Protein AF-S7WSN1-F1 (afdb_monomer)

Sequence (176 aa):
MKRSNEITLNNLNREDARIRGQLYSAPTKQKQLRGIERQQSIKESLYLYLLEKREESAITLGMFTSNAKVIDHAYSSFRPVSPNKMITYLASLLLGLMIPISFIYIKDLLDTKIYDKDDLLEVLNIPYIGDIPLTSKKTELISKVDYSPKAEAFRIIRSNIDFVLKKNDSKTKIFL

Seco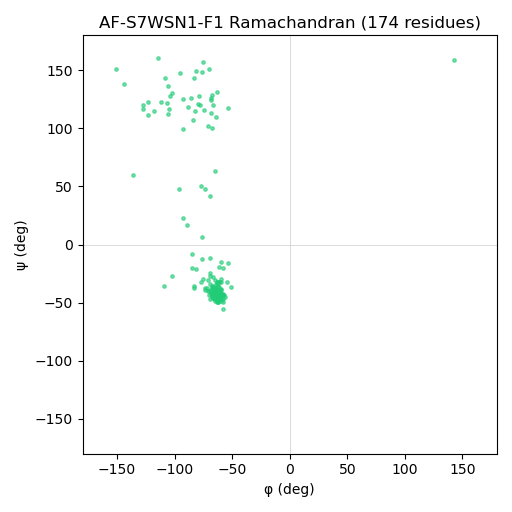ndary structure (DSSP, 8-state):
-HHHHHHHHHHHHHHHHHHHHHHHHHHHHHHHHHHHHHHHHHHHHHHHHHHHHHHHHHHHHHT---SS--SS-----SS-SS--HHHHHHHHHHHHHHHHHHHHHHHHHT-----SHHHHHHH------------SS------TT---HHHHHHHHHHHHHHHHHTTS--------

Organism: NCBI:txid641526

Mean predicted aligned error: 18.89 Å

Foldseek 3Di:
DVVVVVVVVVVVVVVVVVVVVVVVCVVVVVVVVVVVVVVVVVVVVVVVVVVVVVVVVVVVVVPPPPPDDCPDDDDDDPDDPDDPVVVVVVVCVVVVVCVVVVVVVVVVVPDPDDDDPVSVCVVDVDDDLFDADDDPDPPPDDDPDDPDSRVVRVVSSVVSVVVVCVVPVDPDDDDD

Structure (mmCIF, N/CA/C/O backbone):
data_AF-S7WSN1-F1
#
_entry.id   AF-S7WSN1-F1
#
loop_
_atom_site.group_PDB
_atom_site.id
_atom_site.type_symbol
_atom_site.label_atom_id
_atom_site.label_alt_id
_atom_site.label_comp_id
_atom_site.label_asym_id
_atom_site.label_entity_id
_atom_site.label_seq_id
_atom_site.pdbx_PDB_ins_code
_atom_site.Cartn_x
_atom_site.Cartn_y
_atom_site.Cartn_z
_atom_site.occupancy
_atom_site.B_iso_or_equiv
_atom_site.auth_seq_id
_atom_site.auth_comp_id
_atom_site.auth_asym_id
_atom_site.auth_atom_id
_atom_site.pdbx_PDB_model_num
ATOM 1 N N . MET A 1 1 ? 66.864 -5.935 -114.326 1.00 61.56 1 MET A N 1
ATOM 2 C CA . MET A 1 1 ? 65.562 -5.462 -113.796 1.00 61.56 1 MET A CA 1
ATOM 3 C C . MET A 1 1 ? 64.758 -6.528 -113.041 1.00 61.56 1 MET A C 1
ATOM 5 O O . MET A 1 1 ? 64.187 -6.179 -112.021 1.00 61.56 1 MET A O 1
ATOM 9 N N . LYS A 1 2 ? 64.760 -7.818 -113.429 1.00 64.88 2 LYS A N 1
ATOM 10 C CA . LYS A 1 2 ? 63.999 -8.879 -112.720 1.00 64.88 2 LYS A CA 1
ATOM 11 C C . LYS A 1 2 ? 64.351 -9.052 -111.224 1.00 64.88 2 LYS A C 1
ATOM 13 O O . LYS A 1 2 ? 63.451 -9.065 -110.397 1.00 64.88 2 LYS A O 1
ATOM 18 N N . ARG A 1 3 ? 65.643 -9.033 -110.861 1.00 67.19 3 ARG A N 1
ATOM 19 C CA . ARG A 1 3 ? 66.106 -9.171 -109.459 1.00 67.19 3 ARG A CA 1
ATOM 20 C C . ARG A 1 3 ? 65.625 -8.064 -108.506 1.00 67.19 3 ARG A C 1
ATOM 22 O O . ARG A 1 3 ? 65.413 -8.328 -107.332 1.00 67.19 3 ARG A O 1
ATOM 29 N N . SER A 1 4 ? 65.443 -6.830 -108.988 1.00 75.94 4 SER A N 1
ATOM 30 C CA . SER A 1 4 ? 64.967 -5.722 -108.141 1.00 75.94 4 SER A CA 1
ATOM 31 C C . SER A 1 4 ? 63.498 -5.899 -107.771 1.00 75.94 4 SER A C 1
ATOM 33 O O . SER A 1 4 ? 63.124 -5.670 -106.628 1.00 75.94 4 SER A O 1
ATOM 35 N N . ASN A 1 5 ? 62.680 -6.364 -108.718 1.00 79.50 5 ASN A N 1
ATOM 36 C CA . ASN A 1 5 ? 61.266 -6.636 -108.471 1.00 79.50 5 ASN A CA 1
ATOM 37 C C . ASN A 1 5 ? 61.089 -7.813 -107.504 1.00 79.50 5 ASN A C 1
ATOM 39 O O . ASN A 1 5 ? 60.213 -7.766 -106.650 1.00 79.50 5 ASN A O 1
ATOM 43 N N . GLU A 1 6 ? 61.955 -8.827 -107.580 1.00 81.31 6 GLU A N 1
ATOM 44 C CA . GLU A 1 6 ? 61.969 -9.959 -106.641 1.00 81.31 6 GLU A CA 1
ATOM 45 C C . GLU A 1 6 ? 62.330 -9.536 -105.209 1.00 81.31 6 GLU A C 1
ATOM 47 O O . GLU A 1 6 ? 61.726 -10.020 -104.253 1.00 81.31 6 GLU A O 1
ATOM 52 N N . ILE A 1 7 ? 63.280 -8.609 -105.040 1.00 82.81 7 ILE A N 1
ATOM 53 C CA . ILE A 1 7 ? 63.639 -8.068 -103.720 1.00 82.81 7 ILE A CA 1
ATOM 54 C C . ILE A 1 7 ? 62.482 -7.243 -103.146 1.00 82.81 7 ILE A C 1
ATOM 56 O O . ILE A 1 7 ? 62.123 -7.428 -101.983 1.00 82.81 7 ILE A O 1
ATOM 60 N N . THR A 1 8 ? 61.858 -6.382 -103.955 1.00 85.19 8 THR A N 1
ATOM 61 C CA . THR A 1 8 ? 60.687 -5.594 -103.539 1.00 85.19 8 THR A CA 1
ATOM 62 C C . THR A 1 8 ? 59.517 -6.497 -103.151 1.00 85.19 8 THR A C 1
ATOM 64 O O . THR A 1 8 ? 58.920 -6.295 -102.096 1.00 85.19 8 THR A O 1
ATOM 67 N N . LEU A 1 9 ? 59.239 -7.541 -103.940 1.00 84.38 9 LEU A N 1
ATOM 68 C CA . LEU A 1 9 ? 58.199 -8.529 -103.646 1.00 84.38 9 LEU A CA 1
ATOM 69 C C . LEU A 1 9 ? 58.490 -9.289 -102.343 1.00 84.38 9 LEU A C 1
ATOM 71 O O . LEU A 1 9 ? 57.601 -9.468 -101.517 1.00 84.38 9 LEU A O 1
ATOM 75 N N . ASN A 1 10 ? 59.743 -9.693 -102.118 1.00 86.69 10 ASN A N 1
ATOM 76 C CA . ASN A 1 10 ? 60.139 -10.355 -100.875 1.00 86.69 10 ASN A CA 1
ATOM 77 C C . ASN A 1 10 ? 60.030 -9.436 -99.653 1.00 86.69 10 ASN A C 1
ATOM 79 O O . ASN A 1 10 ? 59.626 -9.897 -98.586 1.00 86.69 10 ASN A O 1
ATOM 83 N N . ASN A 1 11 ? 60.354 -8.149 -99.788 1.00 87.19 11 ASN A N 1
ATOM 84 C CA . ASN A 1 11 ? 60.185 -7.180 -98.705 1.00 87.19 11 ASN A CA 1
ATOM 85 C C . ASN A 1 11 ? 58.702 -6.935 -98.394 1.00 87.19 11 ASN A C 1
ATOM 87 O O . ASN A 1 11 ? 58.325 -6.995 -97.226 1.00 87.19 11 ASN A O 1
ATOM 91 N N . LEU A 1 12 ? 57.856 -6.780 -99.418 1.00 86.69 12 LEU A N 1
ATOM 92 C CA . LEU A 1 12 ? 56.397 -6.687 -99.269 1.00 86.69 12 LEU A CA 1
ATOM 93 C C . LEU A 1 12 ? 55.809 -7.932 -98.597 1.00 86.69 12 LEU A C 1
ATOM 95 O O . LEU A 1 12 ? 55.015 -7.805 -97.673 1.00 86.69 12 LEU A O 1
ATOM 99 N N . ASN A 1 13 ? 56.244 -9.130 -98.990 1.00 88.00 13 ASN A N 1
ATOM 100 C CA . ASN A 1 13 ? 55.787 -10.379 -98.374 1.00 88.00 13 ASN A CA 1
ATOM 101 C C . ASN A 1 13 ? 56.229 -10.503 -96.907 1.00 88.00 13 ASN A C 1
ATOM 103 O O . ASN A 1 13 ? 55.469 -10.989 -96.071 1.00 88.00 13 ASN A O 1
ATOM 107 N N . ARG A 1 14 ? 57.443 -10.048 -96.566 1.00 87.56 14 ARG A N 1
ATOM 108 C CA . ARG A 1 14 ? 57.916 -9.991 -95.170 1.00 87.56 14 ARG A CA 1
ATOM 109 C C . ARG A 1 14 ? 57.123 -8.981 -94.343 1.00 87.56 14 ARG A C 1
ATOM 111 O O . ARG A 1 14 ? 56.831 -9.237 -93.176 1.00 87.56 14 ARG A O 1
ATOM 118 N N . GLU A 1 15 ? 56.776 -7.849 -94.938 1.00 85.12 15 GLU A N 1
ATOM 119 C CA . GLU A 1 15 ? 55.987 -6.797 -94.305 1.00 85.12 15 GLU A CA 1
ATOM 120 C C . GLU A 1 15 ? 54.529 -7.227 -94.092 1.00 85.12 15 GLU A C 1
ATOM 122 O O . GLU A 1 15 ? 54.018 -7.081 -92.981 1.00 85.12 15 GLU A O 1
ATOM 127 N N . ASP A 1 16 ? 53.910 -7.873 -95.083 1.00 85.06 16 ASP A N 1
ATOM 128 C CA . ASP A 1 16 ? 52.573 -8.471 -94.983 1.00 85.06 16 ASP A CA 1
ATOM 129 C C . ASP A 1 16 ? 52.542 -9.591 -93.929 1.00 85.06 16 ASP A C 1
ATOM 131 O O . ASP A 1 16 ? 51.658 -9.620 -93.074 1.00 85.06 16 ASP A O 1
ATOM 135 N N . ALA A 1 17 ? 53.558 -10.462 -93.886 1.00 82.75 17 ALA A N 1
ATOM 136 C CA . ALA A 1 17 ? 53.671 -11.495 -92.853 1.00 82.75 17 ALA A CA 1
ATOM 137 C C . ALA A 1 17 ? 53.810 -10.905 -91.434 1.00 82.75 17 ALA A C 1
ATOM 139 O O . ALA A 1 17 ? 53.193 -11.404 -90.489 1.00 82.75 17 ALA A O 1
ATOM 140 N N . ARG A 1 18 ? 54.572 -9.814 -91.276 1.00 82.94 18 ARG A N 1
ATOM 141 C CA . ARG A 1 18 ? 54.713 -9.087 -90.002 1.00 82.94 18 ARG A CA 1
ATOM 142 C C . ARG A 1 18 ? 53.394 -8.440 -89.569 1.00 82.94 18 ARG A C 1
ATOM 144 O O . ARG A 1 18 ? 53.024 -8.560 -88.400 1.00 82.94 18 ARG A O 1
ATOM 151 N N . ILE A 1 19 ? 52.677 -7.798 -90.494 1.00 80.88 19 ILE A N 1
ATOM 152 C CA . ILE A 1 19 ? 51.371 -7.170 -90.230 1.00 80.88 19 ILE A CA 1
ATOM 153 C C . ILE A 1 19 ? 50.327 -8.234 -89.878 1.00 80.88 19 ILE A C 1
ATOM 155 O O . ILE A 1 19 ? 49.622 -8.092 -88.878 1.00 80.88 19 ILE A O 1
ATOM 159 N N . ARG A 1 20 ? 50.274 -9.348 -90.621 1.00 75.62 20 ARG A N 1
ATOM 160 C CA . ARG A 1 20 ? 49.402 -10.490 -90.300 1.00 75.62 20 ARG A CA 1
ATOM 161 C C . ARG A 1 20 ? 49.710 -11.053 -88.912 1.00 75.62 20 ARG A C 1
ATOM 163 O O . ARG A 1 20 ? 48.784 -11.280 -88.141 1.00 75.62 20 ARG A O 1
ATOM 170 N N . GLY A 1 21 ? 50.986 -11.191 -88.545 1.00 75.62 21 GLY A N 1
ATOM 171 C CA . GLY A 1 21 ? 51.402 -11.602 -87.197 1.00 75.62 21 GLY A CA 1
ATOM 172 C C . GLY A 1 21 ? 50.893 -10.671 -86.087 1.00 75.62 21 GLY A C 1
ATOM 173 O O . GLY A 1 21 ? 50.391 -11.137 -85.062 1.00 75.62 21 GLY A O 1
ATOM 174 N N . GLN A 1 22 ? 50.947 -9.353 -86.303 1.00 72.00 22 GLN A N 1
ATOM 175 C CA . GLN A 1 22 ? 50.389 -8.364 -85.372 1.00 72.00 22 GLN A CA 1
ATOM 176 C C . GLN A 1 22 ? 48.854 -8.425 -85.308 1.00 72.00 22 GLN A C 1
ATOM 178 O O . GLN A 1 22 ? 48.297 -8.353 -84.207 1.00 72.00 22 GLN A O 1
ATOM 183 N N . LEU A 1 23 ? 48.185 -8.646 -86.446 1.00 74.00 23 LEU A N 1
ATOM 184 C CA . LEU A 1 23 ? 46.731 -8.796 -86.554 1.00 74.00 23 LEU A CA 1
ATOM 185 C C . LEU A 1 23 ? 46.210 -10.010 -85.771 1.00 74.00 23 LEU A C 1
ATOM 187 O O . LEU A 1 23 ? 45.169 -9.905 -85.132 1.00 74.00 23 LEU A O 1
ATOM 191 N N . TYR A 1 24 ? 46.952 -11.121 -85.722 1.00 73.50 24 TYR A N 1
ATOM 192 C CA . TYR A 1 24 ? 46.582 -12.278 -84.892 1.00 73.50 24 TYR A CA 1
ATOM 193 C C . TYR A 1 24 ? 46.712 -12.011 -83.380 1.00 73.50 24 TYR A C 1
ATOM 195 O O . TYR A 1 24 ? 45.982 -12.600 -82.584 1.00 73.50 24 TYR A O 1
ATOM 203 N N . SER A 1 25 ? 47.600 -11.100 -82.961 1.00 75.25 25 SER A N 1
ATOM 204 C CA . SER A 1 25 ? 47.786 -10.743 -81.541 1.00 75.25 25 SER A CA 1
ATOM 205 C C . SER A 1 25 ? 46.811 -9.666 -81.030 1.00 75.25 25 SER A C 1
ATOM 207 O O . SER A 1 25 ? 46.591 -9.550 -79.820 1.00 75.25 25 SER A O 1
ATOM 209 N N . ALA A 1 26 ? 46.206 -8.887 -81.935 1.00 83.62 26 ALA A N 1
ATOM 210 C CA . ALA A 1 26 ? 45.307 -7.782 -81.598 1.00 83.62 26 ALA A CA 1
ATOM 211 C C . ALA A 1 26 ? 43.983 -8.229 -80.927 1.00 83.62 26 ALA A C 1
ATOM 213 O O . ALA A 1 26 ? 43.640 -7.649 -79.893 1.00 83.62 26 ALA A O 1
ATOM 214 N N . PRO A 1 27 ? 43.278 -9.288 -81.385 1.00 86.69 27 PRO A N 1
ATOM 215 C CA . PRO A 1 27 ? 42.075 -9.799 -80.719 1.00 86.69 27 PRO A CA 1
ATOM 216 C C . PRO A 1 27 ? 42.326 -10.250 -79.277 1.00 86.69 27 PRO A C 1
ATOM 218 O O . PRO A 1 27 ? 41.501 -10.006 -78.394 1.00 86.69 27 PRO A O 1
ATOM 221 N N . THR A 1 28 ? 43.481 -10.872 -79.016 1.00 84.31 28 THR A N 1
ATOM 222 C CA . THR A 1 28 ? 43.877 -11.328 -77.675 1.00 84.31 28 THR A CA 1
ATOM 223 C C . THR A 1 28 ? 44.097 -10.145 -76.737 1.00 84.31 28 THR A C 1
ATOM 225 O O . THR A 1 28 ? 43.554 -10.139 -75.631 1.00 84.31 28 THR A O 1
ATOM 228 N N . LYS A 1 29 ? 44.803 -9.103 -77.200 1.00 85.81 29 LYS A N 1
ATOM 229 C CA . LYS A 1 29 ? 44.980 -7.854 -76.442 1.00 85.81 29 LYS A CA 1
ATOM 230 C C .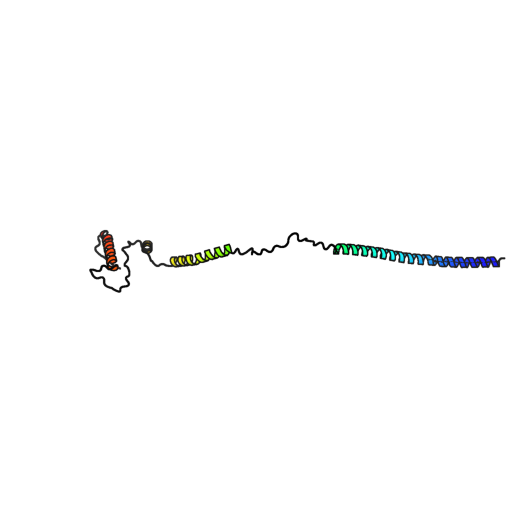 LYS A 1 29 ? 43.645 -7.147 -76.193 1.00 85.81 29 LYS A C 1
ATOM 232 O O . LYS A 1 29 ? 43.371 -6.761 -75.064 1.00 85.81 29 LYS A O 1
ATOM 237 N N . GLN A 1 30 ? 42.763 -7.060 -77.192 1.00 86.81 30 GLN A N 1
ATOM 238 C CA . GLN A 1 30 ? 41.430 -6.462 -77.037 1.00 86.81 30 GLN A CA 1
ATOM 239 C C . GLN A 1 30 ? 40.531 -7.259 -76.075 1.00 86.81 30 GLN A C 1
ATOM 241 O O . GLN A 1 30 ? 39.728 -6.687 -75.340 1.00 86.81 30 GLN A O 1
ATOM 246 N N . LYS A 1 31 ? 40.639 -8.593 -76.051 1.00 89.81 31 LYS A N 1
ATOM 247 C CA . LYS A 1 31 ? 39.925 -9.440 -75.082 1.00 89.81 31 LYS A CA 1
ATOM 248 C C . LYS A 1 31 ? 40.431 -9.207 -73.656 1.00 89.81 31 LYS A C 1
ATOM 250 O O . LYS A 1 31 ? 39.612 -9.101 -72.747 1.00 89.81 31 LYS A O 1
ATOM 255 N N . GLN A 1 32 ? 41.747 -9.117 -73.471 1.00 89.19 32 GLN A N 1
ATOM 256 C CA . GLN A 1 32 ? 42.357 -8.819 -72.172 1.00 89.19 32 GLN A CA 1
ATOM 257 C C . GLN A 1 32 ? 41.977 -7.417 -71.682 1.00 89.19 32 GLN A C 1
ATOM 259 O O . GLN A 1 32 ? 41.516 -7.290 -70.551 1.00 89.19 32 GLN A O 1
ATOM 264 N N . LEU A 1 33 ? 42.069 -6.398 -72.545 1.00 93.75 33 LEU A N 1
ATOM 265 C CA . LEU A 1 33 ? 41.658 -5.024 -72.234 1.00 93.75 33 LEU A CA 1
ATOM 266 C C . LEU A 1 33 ? 40.185 -4.949 -71.822 1.00 93.75 33 LEU A C 1
ATOM 268 O O . LEU A 1 33 ? 39.896 -4.421 -70.758 1.00 93.75 33 LEU A O 1
ATOM 272 N N . ARG A 1 34 ? 39.269 -5.594 -72.557 1.00 94.56 34 ARG A N 1
ATOM 273 C CA . ARG A 1 34 ? 37.849 -5.675 -72.155 1.00 94.56 34 ARG A CA 1
ATOM 274 C C . ARG A 1 34 ? 37.636 -6.355 -70.800 1.00 94.56 34 ARG A C 1
ATOM 276 O O . ARG A 1 34 ? 36.695 -6.033 -70.080 1.00 94.56 34 ARG A O 1
ATOM 283 N N . GLY A 1 35 ? 38.481 -7.328 -70.454 1.00 94.75 35 GLY A N 1
ATOM 284 C CA . GLY A 1 35 ? 38.470 -7.953 -69.131 1.00 94.75 35 GLY A CA 1
ATOM 285 C C . GLY A 1 35 ? 38.871 -6.971 -68.029 1.00 94.75 35 GLY A C 1
ATOM 286 O O . GLY A 1 35 ? 38.199 -6.905 -67.001 1.00 94.75 35 GLY A O 1
ATOM 287 N N . ILE A 1 36 ? 39.920 -6.184 -68.275 1.00 94.88 36 ILE A N 1
ATOM 288 C CA . ILE A 1 36 ? 40.405 -5.138 -67.366 1.00 94.88 36 ILE A CA 1
ATOM 289 C C . ILE A 1 36 ? 39.362 -4.023 -67.223 1.00 94.88 36 ILE A C 1
ATOM 291 O O . ILE A 1 36 ? 39.023 -3.671 -66.099 1.00 94.88 36 ILE A O 1
ATOM 295 N N . GLU A 1 37 ? 38.790 -3.535 -68.326 1.00 96.19 37 GLU A N 1
ATOM 296 C CA . GLU A 1 37 ? 37.727 -2.517 -68.332 1.00 96.19 37 GLU A CA 1
ATOM 297 C C . GLU A 1 37 ? 36.513 -2.966 -67.514 1.00 96.19 37 GLU A C 1
ATOM 299 O O . GLU A 1 37 ? 35.993 -2.213 -66.691 1.00 96.19 37 GLU A O 1
ATOM 304 N N . ARG A 1 38 ? 36.092 -4.229 -67.664 1.00 96.62 38 ARG A N 1
ATOM 305 C CA . ARG A 1 38 ? 35.005 -4.788 -66.851 1.00 96.62 38 ARG A CA 1
ATOM 306 C C . ARG A 1 38 ? 35.365 -4.810 -65.366 1.00 96.62 38 ARG A C 1
ATOM 308 O O . ARG A 1 38 ? 34.543 -4.436 -64.536 1.00 96.62 38 ARG A O 1
ATOM 315 N N . GLN A 1 39 ? 36.573 -5.256 -65.020 1.00 96.69 39 GLN A N 1
ATOM 316 C CA . GLN A 1 39 ? 37.025 -5.275 -63.626 1.00 96.69 39 GLN A CA 1
ATOM 317 C C . GLN A 1 39 ? 37.130 -3.865 -63.038 1.00 96.69 39 GLN A C 1
ATOM 319 O O . GLN A 1 39 ? 36.783 -3.674 -61.874 1.00 96.69 39 GLN A O 1
ATOM 324 N N . GLN A 1 40 ? 37.584 -2.891 -63.824 1.00 97.00 40 GLN A N 1
ATOM 325 C CA . GLN A 1 40 ? 37.634 -1.487 -63.433 1.00 97.00 40 GLN A CA 1
ATOM 326 C C . GLN A 1 40 ? 36.226 -0.948 -63.168 1.00 97.00 40 GLN A C 1
ATOM 328 O O . GLN A 1 40 ? 35.986 -0.425 -62.085 1.00 97.00 40 GLN A O 1
ATOM 333 N N . SER A 1 41 ? 35.288 -1.169 -64.093 1.00 97.06 41 SER A N 1
ATOM 334 C CA . SER A 1 41 ? 33.894 -0.735 -63.952 1.00 97.06 41 SER A CA 1
ATOM 335 C C . SER A 1 41 ? 33.214 -1.337 -62.716 1.00 97.06 41 SER A C 1
ATOM 337 O O . SER A 1 41 ? 32.579 -0.616 -61.949 1.00 97.06 41 SER A O 1
ATOM 339 N N . ILE A 1 42 ? 33.411 -2.635 -62.450 1.00 97.94 42 ILE A N 1
ATOM 340 C CA . ILE A 1 42 ? 32.870 -3.285 -61.245 1.00 97.94 42 ILE A CA 1
ATOM 341 C C . ILE A 1 42 ? 33.451 -2.644 -59.982 1.00 97.94 42 ILE A C 1
ATOM 343 O O . ILE A 1 42 ? 32.704 -2.325 -59.059 1.00 97.94 42 ILE A O 1
ATOM 347 N N . LYS A 1 43 ? 34.769 -2.425 -59.936 1.00 97.38 43 LYS A N 1
ATOM 348 C CA . LYS A 1 43 ? 35.428 -1.807 -58.776 1.00 97.38 43 LYS A CA 1
ATOM 349 C C . LYS A 1 43 ? 34.945 -0.383 -58.536 1.00 97.38 43 LYS A C 1
ATOM 351 O O . LYS A 1 43 ? 34.701 -0.033 -57.388 1.00 97.38 43 LYS A O 1
ATOM 356 N N . GLU A 1 44 ? 34.789 0.406 -59.592 1.00 97.38 44 GLU A N 1
ATOM 357 C CA . GLU A 1 44 ? 34.259 1.766 -59.506 1.00 97.38 44 GLU A CA 1
ATOM 358 C C . GLU A 1 44 ? 32.818 1.765 -58.987 1.00 97.38 44 GLU A C 1
ATOM 360 O O . GLU A 1 44 ? 32.527 2.442 -58.003 1.00 97.38 44 GLU A O 1
ATOM 365 N N . SER A 1 45 ? 31.941 0.924 -59.551 1.00 97.12 45 SER A N 1
ATOM 366 C CA . SER A 1 45 ? 30.558 0.801 -59.070 1.00 97.12 45 SER A CA 1
ATOM 367 C C . SER A 1 45 ? 30.476 0.342 -57.611 1.00 97.12 45 SER A C 1
ATOM 369 O O . SER A 1 45 ? 29.673 0.865 -56.844 1.00 97.12 45 SER A O 1
ATOM 371 N N . LEU A 1 46 ? 31.341 -0.591 -57.199 1.00 97.88 46 LEU A N 1
ATOM 372 C CA . LEU A 1 46 ? 31.395 -1.081 -55.826 1.00 97.88 46 LEU A CA 1
ATOM 373 C C . LEU A 1 46 ? 31.908 0.004 -54.881 1.00 97.88 46 LEU A C 1
ATOM 375 O O . LEU A 1 46 ? 31.364 0.169 -53.795 1.00 97.88 46 LEU A O 1
ATOM 379 N N . TYR A 1 47 ? 32.939 0.746 -55.284 1.00 98.06 47 TYR A N 1
ATOM 380 C CA . TYR A 1 47 ? 33.470 1.855 -54.501 1.00 98.06 47 TYR A CA 1
ATOM 381 C C . TYR A 1 47 ? 32.400 2.920 -54.259 1.00 98.06 47 TYR A C 1
ATOM 383 O O . TYR A 1 47 ? 32.187 3.314 -53.114 1.00 98.06 47 TYR A O 1
ATOM 391 N N . LEU A 1 48 ? 31.691 3.330 -55.314 1.00 97.75 48 LEU A N 1
ATOM 392 C CA . LEU A 1 48 ? 30.607 4.306 -55.216 1.00 97.75 48 LEU A CA 1
ATOM 393 C C . LEU A 1 48 ? 29.463 3.795 -54.334 1.00 97.75 48 LEU A C 1
ATOM 395 O O . LEU A 1 48 ? 29.025 4.514 -53.442 1.00 97.75 48 LEU A O 1
ATOM 399 N N . TYR A 1 49 ? 29.044 2.540 -54.508 1.00 97.75 49 TYR A N 1
ATOM 400 C CA . TYR A 1 49 ? 28.012 1.921 -53.672 1.00 97.75 49 TYR A CA 1
ATOM 401 C C . TYR A 1 49 ? 28.407 1.866 -52.188 1.00 97.75 49 TYR A C 1
ATOM 403 O O . TYR A 1 49 ? 27.608 2.180 -51.307 1.00 97.75 49 TYR A O 1
ATOM 411 N N . LEU A 1 50 ? 29.648 1.473 -51.889 1.00 97.38 50 LEU A N 1
ATOM 412 C CA . LEU A 1 50 ? 30.143 1.425 -50.513 1.00 97.38 50 LEU A CA 1
ATOM 413 C C . LEU A 1 50 ? 30.273 2.823 -49.908 1.00 97.38 50 LEU A C 1
ATOM 415 O O . LEU A 1 50 ? 29.988 2.993 -48.724 1.00 97.38 50 LEU A O 1
ATOM 419 N N . LEU A 1 51 ? 30.681 3.815 -50.703 1.00 97.38 51 LEU A N 1
ATOM 420 C CA . LEU A 1 51 ? 30.727 5.209 -50.276 1.00 97.38 51 LEU A CA 1
ATOM 421 C C . LEU A 1 51 ? 29.321 5.718 -49.937 1.00 97.38 51 LEU A C 1
ATOM 423 O O . LEU A 1 51 ? 29.125 6.257 -48.853 1.00 97.38 51 LEU A O 1
ATOM 427 N N . GLU A 1 52 ? 28.339 5.470 -50.804 1.00 96.50 52 GLU A N 1
ATOM 428 C CA . GLU A 1 52 ? 26.932 5.813 -50.570 1.00 96.50 52 GLU A CA 1
ATOM 429 C C . GLU A 1 52 ? 26.392 5.145 -49.299 1.00 96.50 52 GLU A C 1
ATOM 431 O O . GLU A 1 52 ? 25.862 5.824 -48.420 1.00 96.50 52 GLU A O 1
ATOM 436 N N . LYS A 1 53 ? 26.604 3.832 -49.132 1.00 95.38 53 LYS A N 1
ATOM 437 C CA . LYS A 1 53 ? 26.174 3.105 -47.926 1.00 95.38 53 LYS A CA 1
ATOM 438 C C . LYS A 1 53 ? 26.867 3.586 -46.658 1.00 95.38 53 LYS A C 1
ATOM 440 O O . LYS A 1 53 ? 26.260 3.557 -45.584 1.00 95.38 53 LYS A O 1
ATOM 445 N N . ARG A 1 54 ? 28.123 4.027 -46.756 1.00 93.69 54 ARG A N 1
ATOM 446 C CA . ARG A 1 54 ? 28.844 4.632 -45.634 1.00 93.69 54 ARG A CA 1
ATOM 447 C C . ARG A 1 54 ? 28.213 5.961 -45.239 1.00 93.69 54 ARG A C 1
ATOM 449 O O . ARG A 1 54 ? 28.011 6.170 -44.049 1.00 93.69 54 ARG A O 1
ATOM 456 N N . GLU A 1 55 ? 27.889 6.821 -46.200 1.00 92.19 55 GLU A N 1
ATOM 457 C CA . GLU A 1 55 ? 27.209 8.090 -45.921 1.00 92.19 55 GLU A CA 1
ATOM 458 C C . GLU A 1 55 ? 25.798 7.861 -45.366 1.00 92.19 55 GLU A C 1
ATOM 460 O O . GLU A 1 55 ? 25.442 8.461 -44.359 1.00 92.19 55 GLU A O 1
ATOM 465 N N . GLU A 1 56 ? 25.026 6.921 -45.918 1.00 90.00 56 GLU A N 1
ATOM 466 C CA . GLU A 1 56 ? 23.708 6.544 -45.383 1.00 90.00 56 GLU A CA 1
ATOM 467 C C . GLU A 1 56 ? 23.813 6.032 -43.937 1.00 90.00 56 GLU A C 1
ATOM 469 O O . GLU A 1 56 ? 23.024 6.416 -43.071 1.00 90.00 56 GLU A O 1
ATOM 474 N N . SER A 1 57 ? 24.827 5.211 -43.646 1.00 87.62 57 SER A N 1
ATOM 475 C CA . SER A 1 57 ? 25.100 4.727 -42.289 1.00 87.62 57 SER A CA 1
ATOM 476 C C . SER A 1 57 ? 25.569 5.851 -41.370 1.00 87.62 57 SER A C 1
ATOM 478 O O . SER A 1 57 ? 25.154 5.888 -40.220 1.00 87.62 57 SER A O 1
ATOM 480 N N . ALA A 1 58 ? 26.396 6.783 -41.849 1.00 85.94 58 ALA A N 1
ATOM 481 C CA . ALA A 1 58 ? 26.851 7.940 -41.079 1.00 85.94 58 ALA A CA 1
ATOM 482 C C . ALA A 1 58 ? 25.693 8.896 -40.758 1.00 85.94 58 ALA A C 1
ATOM 484 O O . ALA A 1 58 ? 25.596 9.377 -39.631 1.00 85.94 58 ALA A O 1
ATOM 485 N N . ILE A 1 59 ? 24.772 9.103 -41.704 1.00 83.69 59 ILE A N 1
ATOM 486 C CA . ILE A 1 59 ? 23.518 9.831 -41.485 1.00 83.69 59 ILE A CA 1
ATOM 487 C C . ILE A 1 59 ? 22.657 9.077 -40.466 1.00 83.69 59 ILE A C 1
ATOM 489 O O . ILE A 1 59 ? 22.193 9.678 -39.506 1.00 83.69 59 ILE A O 1
ATOM 493 N N . THR A 1 60 ? 22.496 7.759 -40.605 1.00 78.94 60 THR A N 1
ATOM 494 C CA . THR A 1 60 ? 21.681 6.939 -39.689 1.00 78.94 60 THR A CA 1
ATOM 495 C C . THR A 1 60 ? 22.263 6.888 -38.271 1.00 78.94 60 THR A C 1
ATOM 497 O O . THR A 1 60 ? 21.521 7.006 -37.302 1.00 78.94 60 THR A O 1
ATOM 500 N N . LEU A 1 61 ? 23.588 6.784 -38.130 1.00 74.75 61 LEU A N 1
ATOM 501 C CA . LEU A 1 61 ? 24.302 6.883 -36.852 1.00 74.75 61 LEU A CA 1
ATOM 502 C C . LEU A 1 61 ? 24.254 8.311 -36.287 1.00 74.75 61 LEU A C 1
ATOM 504 O O . LEU A 1 61 ? 24.184 8.491 -35.080 1.00 74.75 61 LEU A O 1
ATOM 508 N N . GLY A 1 62 ? 24.258 9.347 -37.127 1.00 67.50 62 GLY A N 1
ATOM 509 C CA . GLY A 1 62 ? 24.003 10.727 -36.694 1.00 67.50 62 GLY A CA 1
ATOM 510 C C . GLY A 1 62 ? 22.549 10.954 -36.261 1.00 67.50 62 GLY A C 1
ATOM 511 O O . GLY A 1 62 ? 22.268 11.821 -35.438 1.00 67.50 62 GLY A O 1
ATOM 512 N N . MET A 1 63 ? 21.633 10.130 -36.773 1.00 62.34 63 MET A N 1
ATOM 513 C CA . MET A 1 63 ? 20.220 10.067 -36.422 1.00 62.34 63 MET A CA 1
ATOM 514 C C . MET A 1 63 ? 19.940 8.977 -35.378 1.00 62.34 63 MET A C 1
ATOM 516 O O . MET A 1 63 ? 18.949 8.253 -35.491 1.00 62.34 63 MET A O 1
ATOM 520 N N . PHE A 1 64 ? 20.721 8.909 -34.292 1.00 62.09 64 PHE A N 1
ATOM 521 C CA . PHE A 1 64 ? 20.190 8.387 -33.024 1.00 62.09 64 PHE A CA 1
ATOM 522 C C . PHE A 1 64 ? 19.095 9.339 -32.512 1.00 62.09 64 PHE A C 1
ATOM 524 O O . PHE A 1 64 ? 19.217 9.988 -31.475 1.00 62.09 64 PHE A O 1
ATOM 531 N N . THR A 1 65 ? 18.006 9.465 -33.269 1.00 62.03 65 THR A N 1
ATOM 532 C CA . THR A 1 65 ? 16.759 9.986 -32.751 1.00 62.03 65 THR A CA 1
ATOM 533 C C . THR A 1 65 ? 16.274 8.930 -31.776 1.00 62.03 65 THR A C 1
ATOM 535 O O . THR A 1 65 ? 16.035 7.776 -32.132 1.00 62.03 65 THR A O 1
ATOM 538 N N . SER A 1 66 ? 16.246 9.283 -30.496 1.00 60.47 66 SER A N 1
ATOM 539 C CA . SER A 1 66 ? 15.630 8.427 -29.498 1.00 60.47 66 SER A CA 1
ATOM 540 C C . SER A 1 66 ? 14.207 8.130 -29.973 1.00 60.47 66 SER A C 1
ATOM 542 O O . SER A 1 66 ? 13.404 9.054 -30.100 1.00 60.47 66 SER A O 1
ATOM 544 N N . ASN A 1 67 ? 13.885 6.855 -30.231 1.00 63.91 67 ASN A N 1
ATOM 545 C CA . ASN A 1 67 ? 12.535 6.414 -30.624 1.00 63.91 67 ASN A CA 1
ATOM 546 C C . ASN A 1 67 ? 11.453 6.882 -29.629 1.00 63.91 67 ASN A C 1
ATOM 548 O O . ASN A 1 67 ? 10.268 6.882 -29.947 1.00 63.91 67 ASN A O 1
ATOM 552 N N . ALA A 1 68 ? 11.867 7.305 -28.432 1.00 68.69 68 ALA A N 1
ATOM 553 C CA . ALA A 1 68 ? 11.060 8.044 -27.485 1.00 68.69 68 ALA A CA 1
ATOM 554 C C . ALA A 1 68 ? 11.793 9.325 -27.059 1.00 68.69 68 ALA A C 1
ATOM 556 O O . ALA A 1 68 ? 12.845 9.282 -26.419 1.00 68.69 68 ALA A O 1
ATOM 557 N N . LYS A 1 69 ? 11.223 10.487 -27.370 1.00 71.62 69 LYS A N 1
ATOM 558 C CA . LYS A 1 69 ? 11.589 11.734 -26.698 1.00 71.62 69 LYS A CA 1
ATOM 559 C C . LYS A 1 69 ? 10.870 11.747 -25.353 1.00 71.62 69 LYS A C 1
ATOM 561 O O . LYS A 1 69 ? 9.659 11.553 -25.313 1.00 71.62 69 LYS A O 1
ATOM 566 N N . VAL A 1 70 ? 11.596 11.968 -24.260 1.00 70.38 70 VAL A N 1
ATOM 567 C CA . VAL A 1 70 ? 10.973 12.200 -22.951 1.00 70.38 70 VAL A CA 1
ATOM 568 C C . VAL A 1 70 ? 10.242 13.540 -23.042 1.00 70.38 70 VAL A C 1
ATOM 570 O O . VAL A 1 70 ? 10.874 14.593 -23.051 1.00 70.38 70 VAL A O 1
ATOM 573 N N . ILE A 1 71 ? 8.922 13.490 -23.235 1.00 78.19 71 ILE A N 1
ATOM 574 C CA . ILE A 1 71 ? 8.051 14.678 -23.256 1.00 78.19 71 ILE A CA 1
ATOM 575 C C . ILE A 1 71 ? 7.806 15.151 -21.821 1.00 78.19 71 ILE A C 1
ATOM 577 O O . ILE A 1 71 ? 7.699 16.349 -21.582 1.00 78.19 71 ILE A O 1
ATOM 581 N N . ASP A 1 72 ? 7.776 14.205 -20.879 1.00 79.56 72 ASP A N 1
ATOM 582 C CA . ASP A 1 72 ? 7.588 14.458 -19.461 1.00 79.56 72 ASP A CA 1
ATOM 583 C C . ASP A 1 72 ? 8.427 13.484 -18.624 1.00 79.56 72 ASP A C 1
ATOM 585 O O . ASP A 1 72 ? 8.550 12.299 -18.956 1.00 79.56 72 ASP A O 1
ATOM 589 N N . HIS A 1 73 ? 9.052 13.992 -17.566 1.00 79.56 73 HIS A N 1
ATOM 590 C CA . HIS A 1 73 ? 9.912 13.188 -16.705 1.00 79.56 73 HIS A CA 1
ATOM 591 C C . HIS A 1 73 ? 9.067 12.307 -15.780 1.00 79.56 73 HIS A C 1
ATOM 593 O O . HIS A 1 73 ? 7.983 12.681 -15.346 1.00 79.56 73 HIS A O 1
ATOM 599 N N . ALA A 1 74 ? 9.579 11.124 -15.435 1.00 75.88 74 ALA A N 1
ATOM 600 C CA . ALA A 1 74 ? 8.902 10.252 -14.485 1.00 75.88 74 ALA A CA 1
ATOM 601 C C . ALA A 1 74 ? 8.845 10.922 -13.103 1.00 75.88 74 ALA A C 1
ATOM 603 O O . ALA A 1 74 ? 9.862 11.062 -12.419 1.00 75.88 74 ALA A O 1
ATOM 604 N N . TYR A 1 75 ? 7.649 11.324 -12.683 1.00 78.69 75 TYR A N 1
ATOM 605 C CA . TYR A 1 75 ? 7.419 11.821 -11.335 1.00 78.69 75 TYR A CA 1
ATOM 606 C C . TYR A 1 75 ? 7.346 10.649 -10.359 1.00 78.69 75 TYR A C 1
ATOM 608 O O . TYR A 1 75 ? 6.472 9.788 -10.457 1.00 78.69 75 TYR A O 1
ATOM 616 N N . SER A 1 76 ? 8.248 10.631 -9.381 1.00 77.69 76 SER A N 1
ATOM 617 C CA . SER A 1 76 ? 8.090 9.782 -8.204 1.00 77.69 76 SER A CA 1
ATOM 618 C C . SER A 1 76 ? 7.235 10.518 -7.178 1.00 77.69 76 SER A C 1
ATOM 620 O O . SER A 1 76 ? 7.533 11.654 -6.801 1.00 77.69 76 SER A O 1
ATOM 622 N N . SER A 1 77 ? 6.157 9.884 -6.718 1.00 78.44 77 SER A N 1
ATOM 623 C CA . SER A 1 77 ? 5.385 10.421 -5.602 1.00 78.44 77 SER A CA 1
ATOM 624 C C . SER A 1 77 ? 6.157 10.195 -4.303 1.00 78.44 77 SER A C 1
ATOM 626 O O . SER A 1 77 ? 6.318 9.062 -3.858 1.00 78.44 77 SER A O 1
ATOM 628 N N . PHE A 1 78 ? 6.565 11.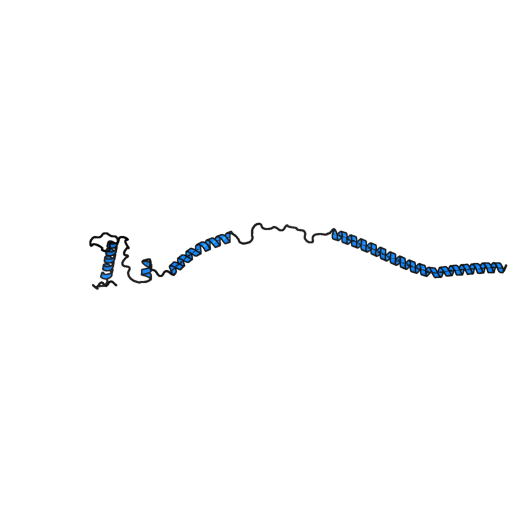279 -3.637 1.00 77.06 78 PHE A N 1
ATOM 629 C CA . PHE A 1 78 ? 7.100 11.224 -2.268 1.00 77.06 78 PHE A CA 1
ATOM 630 C C . PHE A 1 78 ? 6.077 10.693 -1.254 1.00 77.06 78 PHE A C 1
ATOM 632 O O . PHE A 1 78 ? 6.443 10.270 -0.157 1.00 77.06 78 PHE A O 1
ATOM 639 N N . ARG A 1 79 ? 4.782 10.735 -1.596 1.00 79.88 79 ARG A N 1
ATOM 640 C CA . ARG A 1 79 ? 3.715 10.200 -0.754 1.00 79.88 79 ARG A CA 1
ATOM 641 C C . ARG A 1 79 ? 3.417 8.751 -1.146 1.00 79.88 79 ARG A C 1
ATOM 643 O O . ARG A 1 79 ? 3.105 8.511 -2.315 1.00 79.88 79 ARG A O 1
ATOM 650 N N . PRO A 1 80 ? 3.459 7.807 -0.191 1.00 75.94 80 PRO A N 1
ATOM 651 C CA . PRO A 1 80 ? 3.061 6.433 -0.451 1.00 75.94 80 PRO A CA 1
ATOM 652 C C . PRO A 1 80 ? 1.574 6.387 -0.817 1.00 75.94 80 PRO A C 1
ATOM 654 O O . PRO A 1 80 ? 0.741 6.963 -0.119 1.00 75.94 80 PRO A O 1
ATOM 657 N N . VAL A 1 81 ? 1.251 5.692 -1.911 1.00 79.75 81 VAL A N 1
ATOM 658 C CA . VAL A 1 81 ? -0.136 5.475 -2.372 1.00 79.75 81 VAL A CA 1
ATOM 659 C C . VAL A 1 81 ? -0.910 4.598 -1.378 1.00 79.75 81 VAL A C 1
ATOM 661 O O . VAL A 1 81 ? -2.117 4.742 -1.207 1.00 79.75 81 VAL A O 1
ATOM 664 N N . SER A 1 82 ? -0.200 3.730 -0.659 1.00 79.50 82 SER A N 1
ATOM 665 C CA . SER A 1 82 ? -0.740 2.869 0.387 1.00 79.50 82 SER A CA 1
ATOM 666 C C . SER A 1 82 ? 0.324 2.566 1.449 1.00 79.50 82 SER A C 1
ATOM 668 O O . SER A 1 82 ? 1.501 2.477 1.093 1.00 79.50 82 SER A O 1
ATOM 670 N N . PRO A 1 83 ? -0.059 2.322 2.716 1.00 79.94 83 PRO A N 1
ATOM 671 C CA . PRO A 1 83 ? -1.404 2.447 3.285 1.00 79.94 83 PRO A CA 1
ATOM 672 C C . PRO A 1 83 ? -1.750 3.898 3.667 1.00 79.94 83 PRO A C 1
ATOM 674 O O . PRO A 1 83 ? -0.883 4.680 4.063 1.00 79.94 83 PRO A O 1
ATOM 677 N N . ASN A 1 84 ? -3.036 4.261 3.584 1.00 85.56 84 ASN A N 1
ATOM 678 C CA . ASN A 1 84 ? -3.510 5.562 4.058 1.00 85.56 84 ASN A CA 1
ATOM 679 C C . ASN A 1 84 ? -3.467 5.598 5.594 1.00 85.56 84 ASN A C 1
ATOM 681 O O . ASN A 1 84 ? -4.353 5.062 6.263 1.00 85.56 84 ASN A O 1
ATOM 685 N N . LYS A 1 85 ? -2.442 6.268 6.135 1.00 87.62 85 LYS A N 1
ATOM 686 C CA . LYS A 1 85 ? -2.176 6.362 7.578 1.00 87.62 85 LYS A CA 1
ATOM 687 C C . LYS A 1 85 ? -3.399 6.806 8.385 1.00 87.62 85 LYS A C 1
ATOM 689 O O . LYS A 1 85 ? -3.608 6.292 9.476 1.00 87.62 85 LYS A O 1
ATOM 694 N N . MET A 1 86 ? -4.226 7.710 7.852 1.00 89.25 86 MET A N 1
ATOM 695 C CA . MET A 1 86 ? -5.419 8.201 8.551 1.00 89.25 86 MET A CA 1
ATOM 696 C C . MET A 1 86 ? -6.450 7.089 8.769 1.00 89.25 86 MET A C 1
ATOM 698 O O . MET A 1 86 ? -6.973 6.946 9.872 1.00 89.25 86 MET A O 1
ATOM 702 N N . ILE A 1 87 ? -6.693 6.265 7.745 1.00 92.19 87 ILE A N 1
ATOM 703 C CA . ILE A 1 87 ? -7.622 5.131 7.833 1.00 92.19 87 ILE A CA 1
ATOM 704 C C . ILE A 1 87 ? -7.064 4.075 8.787 1.00 92.19 87 ILE A C 1
ATOM 706 O O . ILE A 1 87 ? -7.797 3.558 9.626 1.00 92.19 87 ILE A O 1
ATOM 710 N N . THR A 1 88 ? -5.761 3.786 8.709 1.00 93.31 88 THR A N 1
ATOM 711 C CA . THR A 1 88 ? -5.113 2.812 9.597 1.00 93.31 88 THR A CA 1
ATOM 712 C C . THR A 1 88 ? -5.189 3.238 11.064 1.00 93.31 88 THR A C 1
ATOM 714 O O . THR A 1 88 ? -5.558 2.423 11.909 1.00 93.31 88 THR A O 1
ATOM 717 N N . TYR A 1 89 ? -4.910 4.508 11.378 1.00 94.44 89 TYR A N 1
ATOM 718 C CA . TYR A 1 89 ? -5.023 5.008 12.749 1.00 94.44 89 TYR A CA 1
ATOM 719 C C . TYR A 1 89 ? -6.467 4.990 13.252 1.00 94.44 89 TYR A C 1
ATOM 721 O O . TYR A 1 89 ? -6.708 4.514 14.362 1.00 94.44 89 TYR A O 1
ATOM 729 N N . LEU A 1 90 ? -7.432 5.421 12.433 1.00 95.56 90 LEU A N 1
ATOM 730 C CA . LEU A 1 90 ? -8.847 5.390 12.803 1.00 95.56 90 LEU A CA 1
ATOM 731 C C . LEU A 1 90 ? -9.330 3.959 13.078 1.00 95.56 90 LEU A C 1
ATOM 733 O O . LEU A 1 90 ? -9.965 3.712 14.101 1.00 95.56 90 LEU A O 1
ATOM 737 N N . ALA A 1 91 ? -8.977 3.008 12.209 1.00 95.25 91 ALA A N 1
ATOM 738 C CA . ALA A 1 91 ? -9.310 1.600 12.400 1.00 95.25 91 ALA A CA 1
ATOM 739 C C . ALA A 1 91 ? -8.683 1.041 13.685 1.00 95.25 91 ALA A C 1
ATOM 741 O O . ALA A 1 91 ? -9.361 0.361 14.451 1.00 95.25 91 ALA A O 1
ATOM 742 N N . SER A 1 92 ? -7.414 1.367 13.959 1.00 95.94 92 SER A N 1
ATOM 743 C CA . SER A 1 92 ? -6.733 0.907 15.174 1.00 95.94 92 SER A CA 1
ATOM 744 C C . SER A 1 92 ? -7.344 1.479 16.456 1.00 95.94 92 SER A C 1
ATOM 746 O O . SER A 1 92 ? -7.478 0.752 17.435 1.00 95.94 92 SER A O 1
ATOM 748 N N . LEU A 1 93 ? -7.780 2.744 16.443 1.00 96.25 93 LEU A N 1
ATOM 749 C CA . LEU A 1 93 ? -8.448 3.378 17.580 1.00 96.25 93 LEU A CA 1
ATOM 750 C C . LEU A 1 93 ? -9.812 2.730 17.846 1.00 96.25 93 LEU A C 1
ATOM 752 O O . LEU A 1 93 ? -10.128 2.399 18.987 1.00 96.25 93 LEU A O 1
ATOM 756 N N . LEU A 1 94 ? -10.600 2.514 16.788 1.00 96.69 94 LEU A N 1
ATOM 757 C CA . LEU A 1 94 ? -11.913 1.881 16.896 1.00 96.69 94 LEU A CA 1
ATOM 758 C C . LEU A 1 94 ? -11.803 0.444 17.406 1.00 96.69 94 LEU A C 1
ATOM 760 O O . LEU A 1 94 ? -12.521 0.076 18.333 1.00 96.69 94 LEU A O 1
ATOM 764 N N . LEU A 1 95 ? -10.880 -0.350 16.856 1.00 96.44 95 LEU A N 1
ATOM 765 C CA . LEU A 1 95 ? -10.637 -1.715 17.325 1.00 96.44 95 LE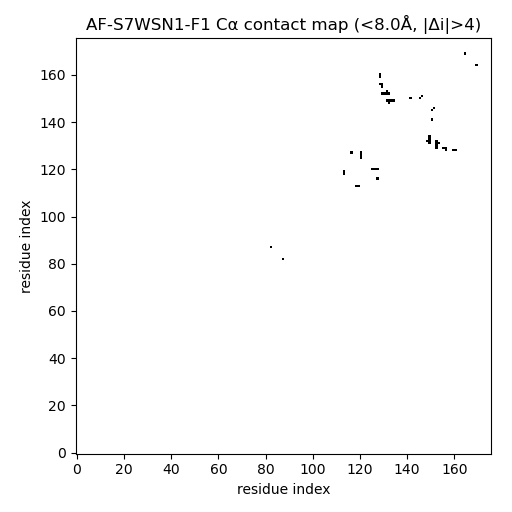U A CA 1
ATOM 766 C C . LEU A 1 95 ? -10.102 -1.734 18.761 1.00 96.44 95 LEU A C 1
ATOM 768 O O . LEU A 1 95 ? -10.562 -2.534 19.571 1.00 96.44 95 LEU A O 1
ATOM 772 N N . GLY A 1 96 ? -9.187 -0.823 19.100 1.00 96.62 96 GLY A N 1
ATOM 773 C CA . GLY A 1 96 ? -8.629 -0.702 20.445 1.00 96.62 96 GLY A CA 1
ATOM 774 C C . GLY A 1 96 ? -9.670 -0.370 21.516 1.00 96.62 96 GLY A C 1
ATOM 775 O O . GLY A 1 96 ? -9.534 -0.839 22.641 1.00 96.62 96 GLY A O 1
ATOM 776 N N . LEU A 1 97 ? -10.723 0.381 21.176 1.00 96.25 97 LEU A N 1
ATOM 777 C CA . LEU A 1 97 ? -11.849 0.652 22.077 1.00 96.25 97 LEU A CA 1
ATOM 778 C C . LEU A 1 97 ? -12.890 -0.473 22.077 1.00 96.25 97 LEU A C 1
ATOM 780 O O . LEU A 1 97 ? -13.431 -0.808 23.129 1.00 96.25 97 LEU A O 1
ATOM 784 N N . MET A 1 98 ? -13.155 -1.084 20.923 1.00 97.12 98 MET A N 1
ATOM 785 C CA . MET A 1 98 ? -14.131 -2.171 20.808 1.00 97.12 98 MET A CA 1
ATOM 786 C C . MET A 1 98 ? -13.721 -3.421 21.584 1.00 97.12 98 MET A C 1
ATOM 788 O O . MET A 1 98 ? -14.571 -4.046 22.213 1.00 97.12 98 MET A O 1
ATOM 792 N N . ILE A 1 99 ? -12.433 -3.775 21.582 1.00 96.62 99 ILE A N 1
ATOM 793 C CA . ILE A 1 99 ? -11.930 -4.977 22.262 1.00 96.62 99 ILE A CA 1
ATOM 794 C C . ILE A 1 99 ? -12.238 -4.984 23.773 1.00 96.62 99 ILE A C 1
ATOM 796 O O . ILE A 1 99 ? -12.866 -5.942 24.222 1.00 96.62 99 ILE A O 1
ATOM 800 N N . PRO A 1 100 ? -11.859 -3.975 24.585 1.00 96.06 100 PRO A N 1
ATOM 801 C CA . PRO A 1 100 ? -12.132 -3.991 26.022 1.00 96.06 100 PRO A CA 1
ATOM 802 C C . PRO A 1 100 ? -13.627 -3.901 26.339 1.00 96.06 100 PRO A C 1
ATOM 804 O O . PRO A 1 100 ? -14.083 -4.575 27.257 1.00 96.06 100 PRO A O 1
ATOM 807 N N . ILE A 1 101 ? -14.402 -3.128 25.566 1.00 96.31 101 ILE A N 1
ATOM 808 C CA . ILE A 1 101 ? -15.860 -3.037 25.742 1.00 96.31 101 ILE A CA 1
ATOM 809 C C . ILE A 1 101 ? -16.501 -4.405 25.500 1.00 96.31 101 ILE A C 1
ATOM 811 O O . ILE A 1 101 ? -17.264 -4.891 26.331 1.00 96.31 101 ILE A O 1
ATOM 815 N N . SER A 1 102 ? -16.152 -5.048 24.384 1.00 95.19 102 SER A N 1
ATOM 816 C CA . SER A 1 102 ? -16.652 -6.379 24.048 1.00 95.19 102 SER A CA 1
ATOM 817 C C . SER A 1 102 ? -16.212 -7.418 25.078 1.00 95.19 102 SER A C 1
ATOM 819 O O . SER A 1 102 ? -17.016 -8.257 25.469 1.00 95.19 102 SER A O 1
ATOM 821 N N . PHE A 1 103 ? -14.978 -7.331 25.578 1.00 96.00 103 PHE A N 1
ATOM 822 C CA . PHE A 1 103 ? -14.478 -8.227 26.616 1.00 96.00 103 PHE A CA 1
ATOM 823 C C . PHE A 1 103 ? -15.267 -8.106 27.927 1.00 96.00 103 PHE A C 1
ATOM 825 O O . PHE A 1 1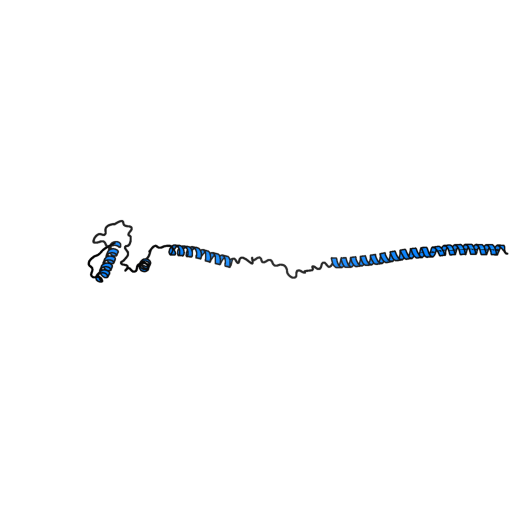03 ? -15.673 -9.127 28.478 1.00 96.00 103 PHE A O 1
ATOM 832 N N . ILE A 1 104 ? -15.521 -6.883 28.410 1.00 95.12 104 ILE A N 1
ATOM 833 C CA . ILE A 1 104 ? -16.335 -6.651 29.616 1.00 95.12 104 ILE A CA 1
ATOM 834 C C . ILE A 1 104 ? -17.756 -7.170 29.395 1.00 95.12 104 ILE A C 1
ATOM 836 O O . ILE A 1 104 ? -18.255 -7.930 30.215 1.00 95.12 104 ILE A O 1
ATOM 840 N N . TYR A 1 105 ? -18.361 -6.846 28.251 1.00 94.19 105 TYR A N 1
ATOM 841 C CA . TYR A 1 105 ? -19.714 -7.285 27.920 1.00 94.19 105 TYR A CA 1
ATOM 842 C C . TYR A 1 105 ? -19.847 -8.812 27.877 1.00 94.19 105 TYR A C 1
ATOM 844 O O . TYR A 1 105 ? -20.785 -9.367 28.436 1.00 94.19 105 TYR A O 1
ATOM 852 N N . ILE A 1 106 ? -18.889 -9.511 27.259 1.00 94.06 106 ILE A N 1
ATOM 853 C CA . ILE A 1 106 ? -18.874 -10.980 27.232 1.00 94.06 106 ILE A CA 1
ATOM 854 C C . ILE A 1 106 ? -18.666 -11.539 28.642 1.00 94.06 106 ILE A C 1
ATOM 856 O O . ILE A 1 106 ? -19.320 -12.511 29.011 1.00 94.06 106 ILE A O 1
ATOM 860 N N . LYS A 1 107 ? -17.773 -10.938 29.440 1.00 92.56 107 LYS A N 1
ATOM 861 C CA . LYS A 1 107 ? -17.553 -11.353 30.830 1.00 92.56 107 LYS A CA 1
ATOM 862 C C . LYS A 1 107 ? -18.832 -11.214 31.658 1.00 92.56 107 LYS A C 1
ATOM 864 O O . LYS A 1 107 ? -19.096 -12.089 32.472 1.00 92.56 107 LYS A O 1
ATOM 869 N N . ASP A 1 108 ? -19.588 -10.139 31.468 1.00 88.06 108 ASP A N 1
ATOM 870 C CA . ASP A 1 108 ? -20.846 -9.900 32.180 1.00 88.06 108 ASP A CA 1
ATOM 871 C C . ASP A 1 108 ? -21.965 -10.815 31.668 1.00 88.06 108 ASP A C 1
ATOM 873 O O . ASP A 1 108 ? -22.704 -11.368 32.469 1.00 88.06 108 ASP A O 1
ATOM 877 N N . LEU A 1 109 ? -22.028 -11.089 30.360 1.00 86.38 109 LEU A N 1
ATOM 878 C CA . LEU A 1 109 ? -22.987 -12.042 29.788 1.00 86.38 109 LEU A CA 1
ATOM 879 C C . LEU A 1 109 ? -22.771 -13.479 30.295 1.00 86.38 109 LEU A C 1
ATOM 881 O O . LEU A 1 109 ? -23.719 -14.253 30.403 1.00 86.38 109 LEU A O 1
ATOM 885 N N . LEU A 1 110 ? -21.520 -13.849 30.572 1.00 89.19 110 LEU A N 1
ATOM 886 C CA . LEU A 1 110 ? -21.163 -15.144 31.154 1.00 89.19 110 LEU A CA 1
ATO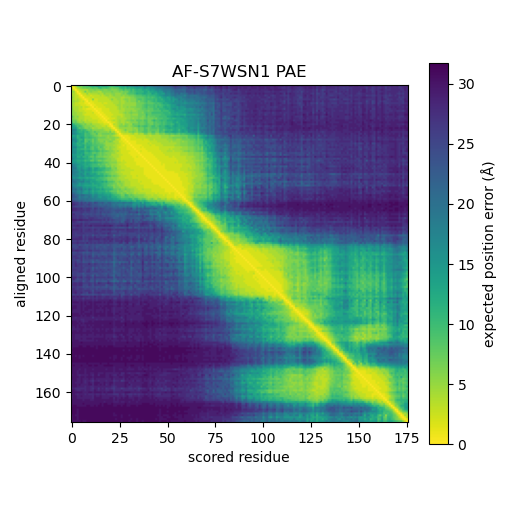M 887 C C . LEU A 1 110 ? -21.272 -15.161 32.688 1.00 89.19 110 LEU A C 1
ATOM 889 O O . LEU A 1 110 ? -21.128 -16.231 33.285 1.00 89.19 110 LEU A O 1
ATOM 893 N N . ASP A 1 111 ? -21.495 -14.014 33.334 1.00 83.12 111 ASP A N 1
ATOM 894 C CA . ASP A 1 111 ? -21.664 -13.937 34.781 1.00 83.12 111 ASP A CA 1
ATOM 895 C C . ASP A 1 111 ? -23.119 -14.244 35.148 1.00 83.12 111 ASP A C 1
ATOM 897 O O . ASP A 1 111 ? -24.027 -13.454 34.928 1.00 83.12 111 ASP A O 1
ATOM 901 N N . THR A 1 112 ? -23.352 -15.420 35.725 1.00 73.81 112 THR A N 1
ATOM 902 C CA . THR A 1 112 ? -24.680 -15.853 36.187 1.00 73.81 112 THR A CA 1
ATOM 903 C C . THR A 1 112 ? -24.972 -15.435 37.631 1.00 73.81 112 THR A C 1
ATOM 905 O O . THR A 1 112 ? -25.824 -16.038 38.288 1.00 73.81 112 THR A O 1
ATOM 908 N N . LYS A 1 113 ? -24.217 -14.485 38.191 1.00 76.81 113 LYS A N 1
ATOM 909 C CA . LYS A 1 113 ? -24.453 -13.975 39.545 1.00 76.81 113 LYS A CA 1
ATOM 910 C C . LYS A 1 113 ? -25.527 -12.897 39.542 1.00 76.81 113 LYS A C 1
ATOM 912 O O . LYS A 1 113 ? -25.589 -12.064 38.652 1.00 76.81 113 LYS A O 1
ATOM 917 N N . ILE A 1 114 ? -26.326 -12.912 40.600 1.00 72.75 114 ILE A N 1
ATOM 918 C CA . ILE A 1 114 ? -27.331 -11.895 40.889 1.00 72.75 114 ILE A CA 1
ATOM 919 C C . ILE A 1 114 ? -26.639 -10.799 41.699 1.00 72.75 114 ILE A C 1
ATOM 921 O O . ILE A 1 114 ? -26.139 -11.077 42.797 1.00 72.75 114 ILE A O 1
ATOM 925 N N . TYR A 1 115 ? -26.600 -9.580 41.168 1.00 74.38 115 TYR A N 1
ATOM 926 C CA . TYR A 1 115 ? -26.011 -8.430 41.857 1.00 74.38 115 TYR A CA 1
ATOM 927 C C . TYR A 1 115 ? -27.064 -7.432 42.303 1.00 74.38 115 TYR A C 1
ATOM 929 O O . TYR A 1 115 ? -26.915 -6.846 43.377 1.00 74.38 115 TYR A O 1
ATOM 937 N N . ASP A 1 116 ? -28.111 -7.259 41.500 1.00 72.06 116 ASP A N 1
ATOM 938 C CA . ASP A 1 116 ? -29.134 -6.260 41.759 1.00 72.06 116 ASP A CA 1
ATOM 939 C C . ASP A 1 116 ? -30.497 -6.882 42.066 1.00 72.06 116 ASP A C 1
ATOM 941 O O . ASP A 1 116 ? -30.791 -8.041 41.756 1.00 72.06 116 ASP A O 1
ATOM 945 N N . LYS A 1 117 ? -31.362 -6.084 42.694 1.00 70.88 117 LYS A N 1
ATOM 946 C CA . LYS A 1 117 ? -32.749 -6.490 42.982 1.00 70.88 117 LYS A CA 1
ATOM 947 C C . LYS A 1 117 ? -33.521 -6.830 41.700 1.00 70.88 117 LYS A C 1
ATOM 949 O O . LYS A 1 117 ? -34.427 -7.660 41.738 1.00 70.88 117 LYS A O 1
ATOM 954 N N . ASP A 1 118 ? -33.160 -6.184 40.592 1.00 72.25 118 ASP A N 1
ATOM 955 C CA . ASP A 1 118 ? -33.812 -6.346 39.297 1.00 72.25 118 ASP A CA 1
ATOM 956 C C . ASP A 1 118 ? -33.459 -7.718 38.692 1.00 72.25 118 ASP A C 1
ATOM 958 O O . ASP A 1 118 ? -34.362 -8.407 38.221 1.00 72.25 118 ASP A O 1
ATOM 962 N N . ASP A 1 119 ? -32.215 -8.192 38.864 1.00 73.38 119 ASP A N 1
ATOM 963 C CA . ASP A 1 119 ? -31.800 -9.559 38.499 1.00 73.38 119 ASP A CA 1
ATOM 964 C C . ASP A 1 119 ? -32.623 -10.616 39.266 1.00 73.38 119 ASP A C 1
ATOM 966 O O . ASP A 1 119 ? -33.012 -11.654 38.729 1.00 73.38 119 ASP A O 1
ATOM 970 N N . LEU A 1 120 ? -32.918 -10.352 40.546 1.00 73.31 120 LEU A N 1
ATOM 971 C CA . LEU A 1 120 ? -33.721 -11.229 41.408 1.00 73.31 120 LEU A CA 1
ATOM 972 C C . LEU A 1 120 ? -35.181 -11.305 40.956 1.00 73.31 120 LEU A C 1
ATOM 974 O O . LEU A 1 120 ? -35.761 -12.391 40.959 1.00 73.31 120 LEU A O 1
ATOM 978 N N . LEU A 1 121 ? -35.762 -10.164 40.581 1.00 69.75 121 LEU A N 1
ATOM 979 C CA . LEU A 1 121 ? -37.142 -10.072 40.098 1.00 69.75 121 LEU A CA 1
ATOM 980 C C . LEU A 1 121 ? -37.309 -10.681 38.699 1.00 69.75 121 LEU A C 1
ATOM 982 O O . LEU A 1 121 ? -38.383 -11.199 38.391 1.00 69.75 121 LEU A O 1
ATOM 986 N N . GLU A 1 122 ? -36.267 -10.641 37.865 1.00 71.44 122 GLU A N 1
ATOM 987 C CA . GLU A 1 122 ? -36.278 -11.245 36.529 1.00 71.44 122 GLU A CA 1
ATOM 988 C C . GLU A 1 122 ? -36.195 -12.780 36.591 1.00 71.44 122 GLU A C 1
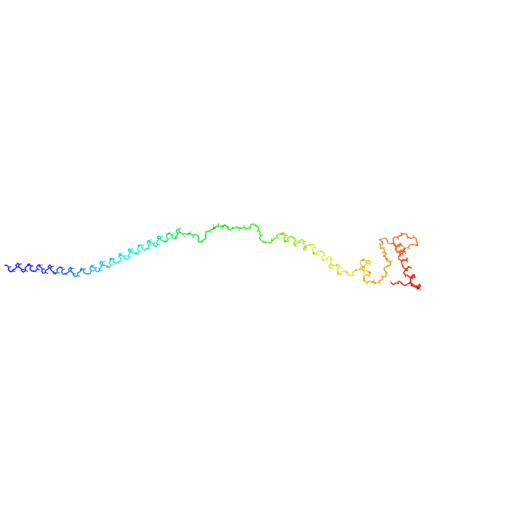ATOM 990 O O . GLU A 1 122 ? -36.898 -13.473 35.852 1.00 71.44 122 GLU A O 1
ATOM 995 N N . VAL A 1 123 ? -35.396 -13.330 37.513 1.00 72.94 123 VAL A N 1
ATOM 996 C CA . VAL A 1 123 ? -35.234 -14.788 37.675 1.00 72.94 123 VAL A CA 1
ATOM 997 C C . VAL A 1 123 ? -36.346 -15.406 38.531 1.00 72.94 123 VAL A C 1
ATOM 999 O O . VAL A 1 123 ? -36.776 -16.535 38.274 1.00 72.94 123 VAL A O 1
ATOM 1002 N N . LEU A 1 124 ? -36.822 -14.698 39.559 1.00 72.88 124 LEU A N 1
ATOM 1003 C CA . LEU A 1 124 ? -37.831 -15.188 40.497 1.00 72.88 124 LEU A CA 1
ATOM 1004 C C . LEU A 1 124 ? -38.994 -14.197 40.597 1.00 72.88 124 LEU A C 1
ATOM 1006 O O . LEU A 1 124 ? -38.844 -13.077 41.072 1.00 72.88 124 LEU A O 1
ATOM 1010 N N . ASN A 1 125 ? -40.203 -14.655 40.263 1.00 69.75 125 ASN A N 1
ATOM 1011 C CA . ASN A 1 125 ? -41.441 -13.884 40.423 1.00 69.75 125 ASN A CA 1
ATOM 1012 C C . ASN A 1 125 ? -41.914 -13.855 41.894 1.00 69.75 125 ASN A C 1
ATOM 1014 O O . ASN A 1 125 ? -43.048 -14.224 42.214 1.00 69.75 125 ASN A O 1
ATOM 1018 N N . ILE A 1 126 ? -41.011 -13.503 42.810 1.00 74.50 126 ILE A N 1
ATOM 1019 C CA . ILE A 1 126 ? -41.271 -13.401 44.247 1.00 74.50 126 ILE A CA 1
ATOM 1020 C C . ILE A 1 126 ? -41.285 -11.930 44.675 1.00 74.50 126 ILE A C 1
ATOM 1022 O O . ILE A 1 126 ? -40.499 -11.128 44.172 1.00 74.50 126 ILE A O 1
ATOM 1026 N N . PRO A 1 127 ? -42.165 -11.544 45.615 1.00 69.56 127 PRO A N 1
ATOM 1027 C CA . PRO A 1 127 ? -42.173 -10.187 46.137 1.00 69.56 127 PRO A CA 1
ATOM 1028 C C . PRO A 1 127 ? -40.882 -9.928 46.919 1.00 69.56 127 PRO A C 1
ATOM 1030 O O . PRO A 1 127 ? -40.596 -10.601 47.908 1.00 69.56 127 PRO A O 1
ATOM 1033 N N . TYR A 1 128 ? -40.116 -8.934 46.481 1.00 73.88 128 TYR A N 1
ATOM 1034 C CA . TYR A 1 128 ? -38.917 -8.474 47.170 1.00 73.88 128 TYR A CA 1
ATOM 1035 C C . TYR A 1 128 ? -39.283 -7.784 48.499 1.00 73.88 128 TYR A C 1
ATOM 1037 O O . TYR A 1 128 ? -40.113 -6.873 48.532 1.00 73.88 128 TYR A O 1
ATOM 1045 N N . ILE A 1 129 ? -38.681 -8.234 49.606 1.00 76.00 129 ILE A N 1
ATOM 1046 C CA . ILE A 1 129 ? -39.050 -7.818 50.974 1.00 76.00 129 ILE A CA 1
ATOM 1047 C C . ILE A 1 129 ? -38.066 -6.779 51.550 1.00 76.00 129 ILE A C 1
ATOM 1049 O O . ILE A 1 129 ? -38.472 -5.957 52.377 1.00 76.00 129 ILE A O 1
ATOM 1053 N N . GLY A 1 130 ? -36.808 -6.770 51.097 1.00 72.81 130 GLY A N 1
ATOM 1054 C CA . GLY A 1 130 ? -35.779 -5.797 51.488 1.00 72.81 130 GLY A CA 1
ATOM 1055 C C . GLY A 1 130 ? -34.375 -6.399 51.627 1.00 72.81 130 GLY A C 1
ATOM 1056 O O . GLY A 1 130 ? -34.240 -7.598 51.863 1.00 72.81 130 GLY A O 1
ATOM 1057 N N . ASP A 1 131 ? -33.347 -5.547 51.544 1.00 78.00 131 ASP A N 1
ATOM 1058 C CA . ASP A 1 131 ? -31.936 -5.919 51.726 1.00 78.00 131 ASP A CA 1
ATOM 1059 C C . ASP A 1 131 ? -31.452 -5.671 53.155 1.00 78.00 131 ASP A C 1
ATOM 1061 O O . ASP A 1 131 ? -31.841 -4.704 53.815 1.00 78.00 131 ASP A O 1
ATOM 1065 N N . ILE A 1 132 ? -30.528 -6.514 53.621 1.00 78.50 132 ILE A N 1
ATOM 1066 C CA . ILE A 1 132 ? -29.849 -6.328 54.906 1.00 78.50 132 ILE A CA 1
ATOM 1067 C C . ILE A 1 132 ? -28.418 -5.849 54.631 1.00 78.50 132 ILE A C 1
ATOM 1069 O O . ILE A 1 132 ? -27.603 -6.628 54.132 1.00 78.50 132 ILE A O 1
ATOM 1073 N N . PRO A 1 133 ? -28.060 -4.600 54.983 1.00 72.38 133 PRO A N 1
ATOM 1074 C CA . PRO A 1 133 ? -26.722 -4.088 54.735 1.00 72.38 133 PRO A CA 1
ATOM 1075 C C . PRO A 1 133 ? -25.692 -4.822 55.603 1.00 72.38 133 PRO A C 1
ATOM 1077 O O . PRO A 1 133 ? -25.811 -4.898 56.834 1.00 72.38 133 PRO A O 1
ATOM 1080 N N . LEU A 1 134 ? -24.629 -5.330 54.976 1.00 70.00 134 LEU A N 1
ATOM 1081 C CA . LEU A 1 134 ? -23.478 -5.839 55.714 1.00 70.00 134 LEU A CA 1
ATOM 1082 C C . LEU A 1 134 ? -22.754 -4.660 56.383 1.00 70.00 134 LEU A C 1
ATOM 1084 O O . LEU A 1 134 ? -22.357 -3.700 55.733 1.00 70.00 134 LEU A O 1
ATOM 1088 N N . THR A 1 135 ? -22.573 -4.732 57.704 1.00 67.69 135 THR A N 1
ATOM 1089 C CA . THR A 1 135 ? -21.748 -3.775 58.456 1.00 67.69 135 THR A CA 1
ATOM 1090 C C . THR A 1 135 ? -20.441 -4.446 58.851 1.00 67.69 135 THR A C 1
ATOM 1092 O O . THR A 1 135 ? -20.460 -5.589 59.308 1.00 67.69 135 THR A O 1
ATOM 1095 N N . SER A 1 136 ? -19.320 -3.737 58.707 1.00 62.56 136 SER A N 1
ATOM 1096 C CA . SER A 1 136 ? -17.984 -4.242 59.058 1.00 62.56 136 SER A CA 1
ATOM 1097 C C . SER A 1 136 ? -17.770 -4.412 60.566 1.00 62.56 136 SER A C 1
ATOM 1099 O O . SER A 1 136 ? -16.786 -5.017 60.985 1.00 62.56 136 SER A O 1
ATOM 1101 N N . LYS A 1 137 ? -18.670 -3.886 61.409 1.00 61.56 137 LYS A N 1
ATOM 1102 C CA . LYS A 1 137 ? -18.617 -4.111 62.857 1.00 61.56 137 LYS A CA 1
ATOM 1103 C C . LYS A 1 137 ? -19.205 -5.481 63.196 1.00 61.56 137 LYS A C 1
ATOM 1105 O O . LYS A 1 137 ? -20.370 -5.762 62.921 1.00 61.56 137 LYS A O 1
ATOM 1110 N N . LYS A 1 138 ? -18.370 -6.311 63.826 1.00 56.00 138 LYS A N 1
ATOM 1111 C CA . LYS A 1 138 ? -18.639 -7.677 64.295 1.00 56.00 138 LYS A CA 1
ATOM 1112 C C . LYS A 1 138 ? -19.542 -7.694 65.541 1.00 56.00 138 LYS A C 1
ATOM 1114 O O . LYS A 1 138 ? -19.223 -8.317 66.545 1.00 56.00 138 LYS A O 1
ATOM 1119 N N . THR A 1 139 ? -20.638 -6.944 65.519 1.00 58.97 139 THR A N 1
ATOM 1120 C CA . THR A 1 139 ? -21.696 -7.045 66.527 1.00 58.97 139 THR A CA 1
ATOM 1121 C C . THR A 1 139 ? -22.737 -8.024 66.000 1.00 58.97 139 THR A C 1
ATOM 1123 O O . THR A 1 139 ? -23.537 -7.700 65.124 1.00 58.97 139 THR A O 1
ATOM 1126 N N . GLU A 1 140 ? -22.653 -9.261 66.486 1.00 57.91 140 GLU A N 1
ATOM 1127 C CA . GLU A 1 140 ? -23.483 -10.402 66.068 1.00 57.91 140 GLU A CA 1
ATOM 1128 C C . GLU A 1 140 ? -24.909 -10.354 66.643 1.00 57.91 140 GLU A C 1
ATOM 1130 O O . GLU A 1 140 ? -25.784 -11.077 66.176 1.00 57.91 140 GLU A O 1
ATOM 1135 N N . LEU A 1 141 ? -25.173 -9.482 67.622 1.00 58.69 141 LEU A N 1
ATOM 1136 C CA . LEU A 1 141 ? -26.441 -9.430 68.347 1.00 58.69 141 LEU A CA 1
ATOM 1137 C C . LEU A 1 141 ? -27.067 -8.038 68.243 1.00 58.69 141 LEU A C 1
ATOM 1139 O O . LEU A 1 141 ? -26.458 -7.041 68.625 1.00 58.69 141 LEU A O 1
ATOM 1143 N N . ILE A 1 142 ? -28.295 -7.986 67.725 1.00 59.16 142 ILE A N 1
ATOM 1144 C CA . ILE A 1 142 ? -29.135 -6.784 67.701 1.00 59.16 142 ILE A CA 1
ATOM 1145 C C . ILE A 1 142 ? -29.805 -6.689 69.071 1.00 59.16 142 ILE A C 1
ATOM 1147 O O . ILE A 1 142 ? -30.595 -7.562 69.439 1.00 59.16 142 ILE A O 1
ATOM 1151 N N . SER A 1 143 ? -29.489 -5.657 69.849 1.00 59.12 143 SER A N 1
ATOM 1152 C CA . SER A 1 143 ? -30.184 -5.397 71.105 1.00 59.12 143 SER A CA 1
ATOM 1153 C C . SER A 1 143 ? -31.572 -4.799 70.833 1.00 59.12 143 SER A C 1
ATOM 1155 O O . SER A 1 143 ? -31.845 -4.217 69.782 1.00 59.12 143 SER A O 1
ATOM 1157 N N . LYS A 1 144 ? -32.491 -4.946 71.794 1.00 56.75 144 LYS A N 1
ATOM 1158 C CA . LYS A 1 144 ? -33.912 -4.566 71.667 1.00 56.75 144 LYS A CA 1
ATOM 1159 C C . LYS A 1 144 ? -34.131 -3.066 71.364 1.00 56.75 144 LYS A C 1
ATOM 1161 O O . LYS A 1 144 ? -35.229 -2.693 70.953 1.00 56.75 144 LYS A O 1
ATOM 1166 N N . VAL A 1 145 ? -33.107 -2.225 71.550 1.00 56.66 145 VAL A N 1
ATOM 1167 C CA . VAL A 1 145 ? -33.116 -0.773 71.302 1.00 56.66 145 VAL A CA 1
ATOM 1168 C C . VAL A 1 145 ? -31.824 -0.359 70.582 1.00 56.66 145 VAL A C 1
ATOM 1170 O O . VAL A 1 145 ? -31.045 0.442 71.085 1.00 56.66 145 VAL A O 1
ATOM 1173 N N . ASP A 1 146 ? -31.580 -0.918 69.397 1.00 62.84 146 ASP A N 1
ATOM 1174 C CA . ASP A 1 146 ? -30.511 -0.454 68.506 1.00 62.84 146 ASP A CA 1
ATOM 1175 C C . ASP A 1 146 ? -31.072 0.396 67.359 1.00 62.84 146 ASP A C 1
ATOM 1177 O O . ASP A 1 146 ? -31.984 -0.026 66.649 1.00 62.84 146 ASP A O 1
ATOM 1181 N N . TYR A 1 147 ? -30.484 1.578 67.143 1.00 68.81 147 TYR A N 1
ATOM 1182 C CA . TYR A 1 147 ? -30.729 2.451 65.978 1.00 68.81 147 TYR A CA 1
ATOM 1183 C C . TYR A 1 147 ? -29.728 2.188 64.843 1.00 68.81 147 TYR A C 1
ATOM 1185 O O . TYR A 1 147 ? -29.424 3.064 64.036 1.00 68.81 147 TYR A O 1
ATOM 1193 N N . SER A 1 148 ? -29.135 0.993 64.813 1.00 74.62 148 SER A N 1
ATOM 1194 C CA . SER A 1 148 ? -28.162 0.653 63.780 1.00 74.62 148 SER A CA 1
ATOM 1195 C C . SER A 1 148 ? -28.847 0.497 62.412 1.00 74.62 148 SER A C 1
ATOM 1197 O O . SER A 1 148 ? -29.994 0.047 62.354 1.00 74.62 148 SER A O 1
ATOM 1199 N N . PRO A 1 149 ? -28.145 0.770 61.295 1.00 75.25 149 PRO A N 1
ATOM 1200 C CA . PRO A 1 149 ? -28.688 0.554 59.950 1.00 75.25 149 PRO A CA 1
ATOM 1201 C C . PRO A 1 149 ? -29.191 -0.879 59.712 1.00 75.25 149 PRO A C 1
ATOM 1203 O O . PRO A 1 149 ? -30.179 -1.084 59.015 1.00 75.25 149 PRO A O 1
ATOM 1206 N N . LYS A 1 150 ? -28.559 -1.878 60.348 1.00 76.81 150 LYS A N 1
ATOM 1207 C CA . LYS A 1 150 ? -29.038 -3.267 60.338 1.00 76.81 150 LYS A CA 1
ATOM 1208 C C . LYS A 1 150 ? -30.384 -3.409 61.048 1.00 76.81 150 LYS A C 1
ATOM 1210 O O . LYS A 1 150 ? -31.291 -4.024 60.502 1.00 76.81 150 LYS A O 1
ATOM 1215 N N . ALA A 1 151 ? -30.521 -2.849 62.252 1.00 78.06 151 ALA A N 1
ATOM 1216 C CA . ALA A 1 151 ? -31.762 -2.920 63.023 1.00 78.06 151 ALA A CA 1
ATOM 1217 C C . ALA A 1 151 ? -32.935 -2.249 62.287 1.00 78.06 151 ALA A C 1
ATOM 1219 O O . ALA A 1 151 ? -34.050 -2.770 62.314 1.00 78.06 151 ALA A O 1
ATOM 1220 N N . GLU A 1 152 ? -32.676 -1.147 61.580 1.00 80.50 152 GLU A N 1
ATOM 1221 C CA . GLU A 1 152 ? -33.692 -0.470 60.772 1.00 80.50 152 GLU A CA 1
ATOM 1222 C C . GLU A 1 152 ? -34.087 -1.291 59.534 1.00 80.50 152 GLU A C 1
ATOM 1224 O O . GLU A 1 152 ? -35.277 -1.447 59.263 1.00 80.50 152 GLU A O 1
ATOM 1229 N N . ALA A 1 153 ? -33.127 -1.936 58.861 1.00 81.38 153 ALA A N 1
ATOM 1230 C CA . ALA A 1 153 ? -33.422 -2.881 57.780 1.00 81.38 153 ALA A CA 1
ATOM 1231 C C . ALA A 1 153 ? -34.316 -4.043 58.258 1.00 81.38 153 ALA A C 1
ATOM 1233 O O . ALA A 1 153 ? -35.321 -4.358 57.621 1.00 81.38 153 ALA A O 1
ATOM 1234 N N . PHE A 1 154 ? -34.035 -4.622 59.434 1.00 82.38 154 PHE A N 1
ATOM 1235 C CA . PHE A 1 154 ? -34.893 -5.657 60.028 1.00 82.38 154 PHE A CA 1
ATOM 1236 C C . PHE A 1 154 ? -36.302 -5.148 60.374 1.00 82.38 154 PHE A C 1
ATOM 1238 O O . PHE A 1 154 ? -37.272 -5.899 60.240 1.00 82.38 154 PHE A O 1
ATOM 1245 N N . ARG A 1 155 ? -36.451 -3.886 60.802 1.00 82.81 155 ARG A N 1
ATOM 1246 C CA . ARG A 1 155 ? -37.772 -3.278 61.050 1.00 82.81 155 ARG A CA 1
ATOM 1247 C C . ARG A 1 155 ? -38.565 -3.083 59.761 1.00 82.81 155 ARG A C 1
ATOM 1249 O O . ARG A 1 155 ? -39.755 -3.396 59.749 1.00 82.81 155 ARG A O 1
ATOM 1256 N N . ILE A 1 156 ? -37.915 -2.628 58.691 1.00 84.50 156 ILE A N 1
ATOM 1257 C CA . ILE A 1 156 ? -38.539 -2.468 57.370 1.00 84.50 156 ILE A CA 1
ATOM 1258 C C . ILE A 1 156 ? -38.994 -3.830 56.837 1.00 84.50 156 ILE A C 1
ATOM 1260 O O . ILE A 1 156 ? -40.166 -3.989 56.496 1.00 84.50 156 ILE A O 1
ATOM 1264 N N . ILE A 1 157 ? -38.116 -4.839 56.874 1.00 85.44 157 ILE A N 1
ATOM 1265 C CA . ILE A 1 157 ? -38.442 -6.217 56.476 1.00 85.44 157 ILE A CA 1
ATOM 1266 C C . ILE A 1 157 ? -39.638 -6.739 57.277 1.00 85.44 157 ILE A C 1
ATOM 1268 O O . ILE A 1 157 ? -40.579 -7.283 56.703 1.00 85.44 157 ILE A O 1
ATOM 1272 N N . ARG A 1 158 ? -39.656 -6.526 58.599 1.00 83.56 158 ARG A N 1
ATOM 1273 C CA . ARG A 1 158 ? -40.786 -6.926 59.447 1.00 83.56 158 ARG A CA 1
ATOM 1274 C C . ARG A 1 158 ? -42.094 -6.260 59.016 1.00 83.56 158 ARG A C 1
ATOM 1276 O O . ARG A 1 158 ? -43.100 -6.954 58.906 1.00 83.56 158 ARG A O 1
ATOM 1283 N N . SER A 1 159 ? -42.084 -4.950 58.774 1.00 83.62 159 SER A N 1
ATOM 1284 C CA . SER A 1 159 ? -43.271 -4.212 58.326 1.00 83.62 159 SER A CA 1
ATOM 1285 C C . SER A 1 159 ? -43.775 -4.718 56.970 1.00 83.62 159 SER A C 1
ATOM 1287 O O . SER A 1 159 ? -44.976 -4.924 56.798 1.00 83.62 159 SER A O 1
ATOM 1289 N N . ASN A 1 160 ? -42.864 -4.981 56.029 1.00 84.19 160 ASN A N 1
ATOM 1290 C CA . ASN A 1 160 ? -43.196 -5.510 54.705 1.00 84.19 160 ASN A CA 1
ATOM 1291 C C . ASN A 1 160 ? -43.779 -6.929 54.790 1.00 84.19 160 ASN A C 1
ATOM 1293 O O . ASN A 1 160 ? -44.799 -7.213 54.164 1.00 84.19 160 ASN A O 1
ATOM 1297 N N . ILE A 1 161 ? -43.196 -7.800 55.620 1.00 82.44 161 ILE A N 1
ATOM 1298 C CA . ILE A 1 161 ? -43.729 -9.144 55.891 1.00 82.44 161 ILE A CA 1
ATOM 1299 C C . ILE A 1 161 ? -45.127 -9.058 56.503 1.00 82.44 161 ILE A C 1
ATOM 1301 O O . ILE A 1 161 ? -46.030 -9.764 56.059 1.00 82.44 161 ILE A O 1
ATOM 1305 N N . ASP A 1 162 ? -45.327 -8.204 57.508 1.00 80.94 162 ASP A N 1
ATOM 1306 C CA . ASP A 1 162 ? -46.629 -8.066 58.163 1.00 80.94 162 ASP A CA 1
ATOM 1307 C C . ASP A 1 162 ? -47.692 -7.506 57.189 1.00 80.94 162 ASP A C 1
ATOM 1309 O O . ASP A 1 162 ? -48.857 -7.896 57.279 1.00 80.94 162 ASP A O 1
ATOM 1313 N N . PHE A 1 163 ? -47.309 -6.673 56.210 1.00 79.06 163 PHE A N 1
ATOM 1314 C CA . PHE A 1 163 ? -48.194 -6.216 55.128 1.00 79.06 163 PHE A CA 1
ATOM 1315 C C . PHE A 1 163 ? -48.555 -7.338 54.140 1.00 79.06 163 PHE A C 1
ATOM 1317 O O . PHE A 1 163 ? -49.734 -7.527 53.833 1.00 79.06 163 PHE A O 1
ATOM 1324 N N . VAL A 1 164 ? -47.568 -8.117 53.679 1.00 77.06 164 VAL A N 1
ATOM 1325 C CA . VAL A 1 164 ? -47.785 -9.249 52.758 1.00 77.06 164 VAL A CA 1
ATOM 1326 C C . VAL A 1 164 ? -48.622 -10.350 53.420 1.00 77.06 164 VAL A C 1
ATOM 1328 O O . VAL A 1 164 ? -49.531 -10.893 52.794 1.00 77.06 164 VAL A O 1
ATOM 1331 N N . LEU A 1 165 ? -48.372 -10.649 54.699 1.00 74.38 165 LEU A N 1
ATOM 1332 C CA . LEU A 1 165 ? -49.098 -11.677 55.450 1.00 74.38 165 LEU A CA 1
ATOM 1333 C C . LEU A 1 165 ? -50.499 -11.239 55.874 1.00 74.38 165 LEU A C 1
ATOM 1335 O O . LEU A 1 165 ? -51.383 -12.080 55.919 1.00 74.38 165 LEU A O 1
ATOM 1339 N N . LYS A 1 166 ? -50.774 -9.949 56.115 1.00 69.25 166 LYS A N 1
ATOM 1340 C CA . LYS A 1 166 ? -52.154 -9.486 56.383 1.00 69.25 166 LYS A CA 1
ATOM 1341 C C . LYS A 1 166 ? -53.136 -9.822 55.253 1.00 69.25 166 LYS A C 1
ATOM 1343 O O . LYS A 1 166 ? -54.341 -9.826 55.483 1.00 69.25 166 LYS A O 1
ATOM 1348 N N . LYS A 1 167 ? -52.624 -10.090 54.048 1.00 62.03 167 LYS A N 1
ATOM 1349 C CA . LYS A 1 167 ? -53.397 -10.517 52.877 1.00 62.03 167 LYS A CA 1
ATOM 1350 C C . LYS A 1 167 ? -53.722 -12.024 52.872 1.00 62.03 167 LYS A C 1
ATOM 1352 O O . LYS A 1 167 ? -54.672 -12.408 52.202 1.00 62.03 167 LYS A O 1
ATOM 1357 N N . ASN A 1 168 ? -52.983 -12.856 53.615 1.00 58.62 168 ASN A N 1
ATOM 1358 C CA . ASN A 1 168 ? -53.175 -14.309 53.727 1.00 58.62 168 ASN A CA 1
ATOM 1359 C C . ASN A 1 168 ? -53.372 -14.697 55.203 1.00 58.62 168 ASN A C 1
ATOM 1361 O O . ASN A 1 168 ? -52.436 -14.641 55.990 1.00 58.62 168 ASN A O 1
ATOM 1365 N N . ASP A 1 169 ? -54.578 -15.128 55.575 1.00 54.72 169 ASP A N 1
ATOM 1366 C CA . ASP A 1 169 ? -55.067 -15.370 56.949 1.00 54.72 169 ASP A CA 1
ATOM 1367 C C . ASP A 1 169 ? -54.425 -16.586 57.676 1.00 54.72 169 ASP A C 1
ATOM 1369 O O . ASP A 1 169 ? -55.088 -17.398 58.316 1.00 54.72 169 ASP A O 1
ATOM 1373 N N . SER A 1 170 ? -53.110 -16.782 57.539 1.00 56.72 170 SER A N 1
ATOM 1374 C CA . SER A 1 170 ? -52.350 -17.917 58.077 1.00 56.72 170 SER A CA 1
ATOM 1375 C C . SER A 1 170 ? -51.296 -17.433 59.077 1.00 56.72 170 SER A C 1
ATOM 1377 O O . SER A 1 170 ? -50.345 -16.739 58.729 1.00 56.72 170 SER A O 1
ATOM 1379 N N . LYS A 1 171 ? -51.457 -17.811 60.351 1.00 56.94 171 LYS A N 1
ATOM 1380 C CA . LYS A 1 171 ? -50.636 -17.352 61.494 1.00 56.94 171 LYS A CA 1
ATOM 1381 C C . LYS A 1 171 ? -49.235 -17.984 61.595 1.00 56.94 171 LYS A C 1
ATOM 1383 O O . LYS A 1 171 ? -48.542 -17.749 62.584 1.00 56.94 171 LYS A O 1
ATOM 1388 N N . THR A 1 172 ? -48.800 -18.776 60.619 1.00 58.75 172 THR A N 1
ATOM 1389 C CA . THR A 1 172 ? -47.565 -19.574 60.703 1.00 58.75 172 THR A CA 1
ATOM 1390 C C . THR A 1 172 ? -46.463 -18.977 59.827 1.00 58.75 172 THR A C 1
ATOM 1392 O O . THR A 1 172 ? -46.638 -18.839 58.621 1.00 58.75 172 THR A O 1
ATOM 1395 N N . LYS A 1 173 ? -45.318 -18.628 60.431 1.00 56.56 173 LYS A N 1
ATOM 1396 C CA . LYS A 1 173 ? -44.131 -18.097 59.734 1.00 56.56 173 LYS A CA 1
ATOM 1397 C C . LYS A 1 173 ? -43.068 -19.203 59.654 1.00 56.56 173 LYS A C 1
ATOM 1399 O O . LYS A 1 173 ? -42.599 -19.647 60.697 1.00 56.56 173 LYS A O 1
ATOM 1404 N N . ILE A 1 174 ? -42.707 -19.647 58.450 1.00 53.97 174 ILE A N 1
ATOM 1405 C CA . ILE A 1 174 ? -41.604 -20.595 58.209 1.00 53.97 174 ILE A CA 1
ATOM 1406 C C . ILE A 1 174 ? -40.507 -19.827 57.472 1.00 53.97 174 ILE A C 1
ATOM 1408 O O . ILE A 1 174 ? -40.767 -19.251 56.419 1.00 53.97 174 ILE A O 1
ATOM 1412 N N . PHE A 1 175 ? -39.309 -19.795 58.049 1.00 54.28 175 PHE A N 1
ATOM 1413 C CA . PHE A 1 175 ? -38.100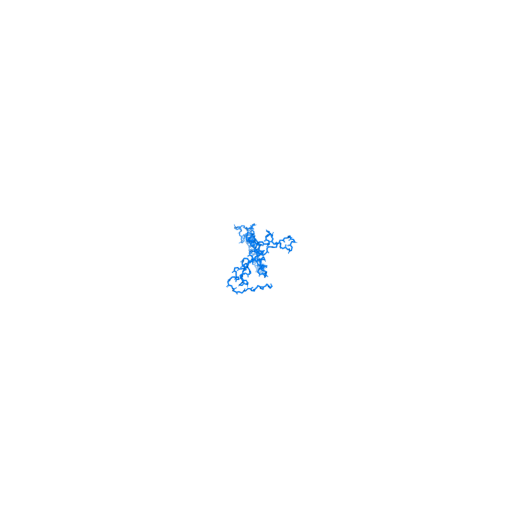 -19.284 57.405 1.00 54.28 175 PHE A CA 1
ATOM 1414 C C . PHE A 1 175 ? -37.269 -20.498 56.986 1.00 54.28 175 PHE A C 1
ATOM 1416 O O . PHE A 1 175 ? -37.079 -21.398 57.807 1.00 54.28 175 PHE A O 1
ATOM 1423 N N . LEU A 1 176 ? -36.864 -20.545 55.716 1.00 39.75 176 LEU A N 1
ATOM 1424 C CA . LEU A 1 176 ? -36.071 -21.623 55.120 1.00 39.75 176 LEU A CA 1
ATOM 1425 C C . LEU A 1 176 ? -34.624 -21.156 54.949 1.00 39.75 176 LEU A C 1
ATOM 1427 O O . LEU A 1 176 ? -34.450 -19.957 54.629 1.00 39.75 176 LEU A O 1
#

InterPro domains:
  IPR027417 P-loop containing nucleoside triphosphate hydrolase [G3DSA:3.40.50.300] (102-176)
  IPR032807 Tyrosine-protein kinase, G-rich domain [PF13807] (28-108)
  IPR050445 Bacterial polysaccharide biosynthesis and export [PTHR32309] (9-167)

Nearest PDB structures (foldseek):
  7nhr-assembly1_G  TM=5.940E-01  e=4.146E-03  Escherichia coli
  7nhr-assembly1_D  TM=4.252E-01  e=9.448E-03  Escherichia coli

Radius of gyration: 68.5 Å; Cα contacts (8 Å, |Δi|>4): 26; chains: 1; bounding box: 121×36×186 Å

pLDDT: mean 79.9, std 12.77, range [39.75, 98.06]

Solvent-accessible surface area (backbone atoms only — not comparable to full-atom val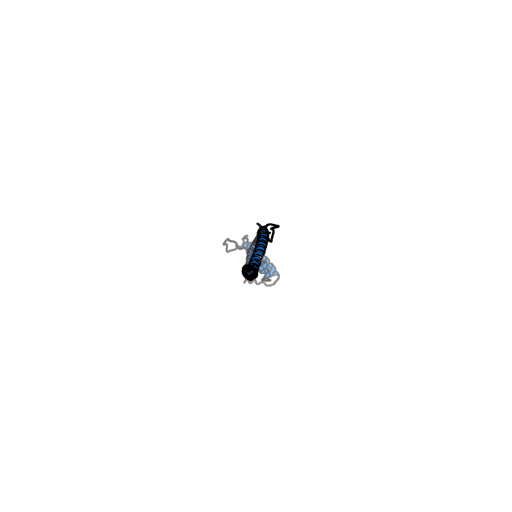ues): 10918 Å² total; per-residue (Å²): 117,70,70,60,54,53,50,52,51,51,51,51,52,52,49,51,53,51,50,52,55,50,58,69,51,45,60,57,51,53,53,51,50,52,51,50,53,50,53,49,52,52,50,50,53,49,49,52,50,51,50,51,52,47,50,54,47,49,52,49,64,72,53,72,66,62,95,66,74,83,88,68,79,88,80,78,71,92,63,73,92,65,77,58,62,69,61,54,51,51,51,50,52,52,49,63,55,47,52,60,54,49,50,52,52,51,53,52,73,70,48,88,73,78,86,50,74,64,54,46,48,73,76,37,98,57,88,85,60,76,72,74,70,89,64,93,66,92,71,92,68,87,60,100,85,51,91,42,73,51,50,50,33,53,50,48,33,49,52,45,49,53,56,62,43,72,76,45,101,64,97,75,87,84,88,132